Protein AF-A0A8H4UWN6-F1 (afdb_monomer_lite)

Secondary structure (DSSP, 8-state):
-HHHHHHHHHHHHHHS--TTHHHHHHHHHHHHHHHHHHHHTTT-S-HHHHHHHHHHHHHHHHHHHHHHHHHHHHHHSS-TT-TT-TTSGGGS-HHHHHHHHHHHHHHHHHHHHHHHHHHHHT-TT-HHHHHHHHHHHHHHHHHHHHHHHS-GGGSPP--S--HHHHHTTT-GGG--TTTGGGGB-TTSSBPPPTTSTT--PPPHHHHHHHHHHHHHHHHHHHHH--

Sequence (226 aa):
MENEVLSQLAVDLKEKSLEGTLQKFVLINIAAEELAKARAAKNEPTHNAQLFFQRINVKTFFTLLQILLGELERFATEDNDSKESQHGSEKVTVVARRVLPALRNYSSWLTINCGSLTAQKQDKDTVLSVQVQELWKSYANTLTLLASTFDVPRLLEVEYLLEEDEETLGFSPLINEATKERYKTDKGTTKPRMLDPGIERNHPNIEMLFRIRQFVIEGLDLVVNN

Foldseek 3Di:
DLVVVLVVVLVCLVVHAPPCVLVVVLLVLLVQLVVLVVCVVVVHPSVVSNLVSLLSLLVNLLSLLVQLVVLLVVCVPPDPPPPPPVQLLVSCDSSNLRSLLSNLVSLLLCLVCVVVLVVLLVVPPDPSVVSSVSSVVSLVVSLVSLVVSDVLVPQDDDQAQDPSRVVCVVVVSNDDPLRCCSQADPVRHGHHHCPDPPHDDDDVSSVSSNSSSVSSVSVVSSVVVD

Structure (mmCIF, N/CA/C/O backbone):
data_AF-A0A8H4UWN6-F1
#
_entry.id   AF-A0A8H4UWN6-F1
#
loop_
_atom_site.group_PDB
_atom_site.id
_atom_site.type_symbol
_atom_site.label_atom_id
_atom_site.label_alt_id
_atom_site.label_comp_id
_atom_site.label_asym_id
_atom_site.label_entity_id
_atom_site.label_seq_id
_atom_site.pdbx_PDB_ins_code
_atom_site.Cartn_x
_atom_site.Cartn_y
_atom_site.Cartn_z
_atom_site.occupancy
_atom_site.B_iso_or_equiv
_atom_site.auth_seq_id
_atom_site.auth_comp_id
_atom_site.auth_asym_id
_atom_site.auth_atom_id
_atom_site.pdbx_PDB_model_num
ATOM 1 N N . MET A 1 1 ? -5.916 20.554 10.120 1.00 70.56 1 MET A N 1
ATOM 2 C CA . MET A 1 1 ? -4.890 19.595 10.574 1.00 70.56 1 MET A CA 1
ATOM 3 C C . MET A 1 1 ? -4.902 18.271 9.803 1.00 70.56 1 MET A C 1
ATOM 5 O O . MET A 1 1 ? -4.073 18.160 8.926 1.00 70.56 1 MET A O 1
ATOM 9 N N . GLU A 1 2 ? -5.800 17.293 10.010 1.00 79.25 2 GLU A N 1
ATOM 10 C CA . GLU A 1 2 ? -5.713 15.980 9.301 1.00 79.25 2 GLU A CA 1
ATOM 11 C C . GLU A 1 2 ? -5.703 16.108 7.761 1.00 79.25 2 GLU A C 1
ATOM 13 O O . GLU A 1 2 ? -4.765 15.671 7.102 1.00 79.25 2 GLU A O 1
ATOM 18 N N . ASN A 1 3 ? -6.708 16.779 7.187 1.00 82.75 3 ASN A N 1
ATOM 19 C CA . ASN A 1 3 ? -6.778 17.003 5.736 1.00 82.75 3 ASN A CA 1
ATOM 20 C C . ASN A 1 3 ? -5.628 17.883 5.218 1.00 82.75 3 ASN A C 1
ATOM 22 O O . ASN A 1 3 ? -5.217 17.749 4.079 1.00 82.75 3 ASN A O 1
ATOM 26 N N . GLU A 1 4 ? -5.111 18.782 6.050 1.00 84.81 4 GLU A N 1
ATOM 27 C CA . GLU A 1 4 ? -4.014 19.686 5.700 1.00 84.81 4 GLU A CA 1
ATOM 28 C C . GLU A 1 4 ? -2.680 18.938 5.629 1.00 84.81 4 GLU A C 1
ATOM 30 O O . GLU A 1 4 ? -1.942 19.108 4.666 1.00 84.81 4 GLU A O 1
ATOM 35 N N . VAL A 1 5 ? -2.422 18.035 6.584 1.00 86.19 5 VAL A N 1
ATOM 36 C CA . VAL A 1 5 ? -1.268 17.126 6.559 1.00 86.19 5 VAL A CA 1
ATOM 37 C C . VAL A 1 5 ? -1.312 16.251 5.309 1.00 86.19 5 VAL A C 1
ATOM 39 O O . VAL A 1 5 ? -0.301 16.126 4.627 1.00 86.19 5 VAL A O 1
ATOM 42 N N . LEU A 1 6 ? -2.475 15.684 4.969 1.00 85.94 6 LEU A N 1
ATOM 43 C CA . LEU A 1 6 ? -2.624 14.857 3.766 1.00 85.94 6 LEU A CA 1
ATOM 44 C C . LEU A 1 6 ? -2.469 15.662 2.471 1.00 85.94 6 LEU A C 1
ATOM 46 O O . LEU A 1 6 ? -1.806 15.196 1.547 1.00 85.94 6 LEU A O 1
ATOM 50 N N . SER A 1 7 ? -3.024 16.873 2.406 1.00 86.38 7 SER A N 1
ATOM 51 C CA . SER A 1 7 ? -2.838 17.766 1.259 1.00 86.38 7 SER A CA 1
ATOM 52 C C . SER A 1 7 ? -1.371 18.151 1.081 1.00 86.38 7 SER A C 1
ATOM 54 O O . SER A 1 7 ? -0.855 18.062 -0.031 1.00 86.38 7 SER A O 1
ATOM 56 N N . GLN A 1 8 ? -0.676 18.519 2.163 1.00 89.25 8 GLN A N 1
ATOM 57 C CA . GLN A 1 8 ? 0.747 18.849 2.097 1.00 89.25 8 GLN A CA 1
ATOM 58 C C . GLN A 1 8 ? 1.585 17.627 1.717 1.00 89.25 8 GLN A C 1
ATOM 60 O O . GLN A 1 8 ? 2.483 17.744 0.890 1.00 89.25 8 GLN A O 1
ATOM 65 N N . LEU A 1 9 ? 1.262 16.446 2.254 1.00 88.62 9 LEU A N 1
ATOM 66 C CA . LEU A 1 9 ? 1.912 15.194 1.875 1.00 88.62 9 LEU A CA 1
ATOM 67 C C . LEU A 1 9 ? 1.752 14.919 0.373 1.00 88.62 9 LEU A C 1
ATOM 69 O O . LEU A 1 9 ? 2.716 14.545 -0.288 1.00 88.62 9 LEU A O 1
ATOM 73 N N . ALA A 1 10 ? 0.557 15.134 -0.183 1.00 87.69 10 ALA A N 1
ATOM 74 C CA . ALA A 1 10 ? 0.297 14.935 -1.605 1.00 87.69 10 ALA A CA 1
ATOM 75 C C . ALA A 1 10 ? 1.070 15.918 -2.498 1.00 87.69 10 ALA A C 1
ATOM 77 O O . ALA A 1 10 ? 1.557 15.519 -3.556 1.00 87.69 10 ALA A O 1
ATOM 78 N N . VAL A 1 11 ? 1.200 17.180 -2.077 1.00 89.94 11 VAL A N 1
ATOM 79 C CA . VAL A 1 11 ? 2.038 18.184 -2.756 1.00 89.94 11 VAL A CA 1
ATOM 80 C C . VAL A 1 11 ? 3.506 17.765 -2.698 1.00 89.94 11 VAL A C 1
ATOM 82 O O . VAL A 1 11 ? 4.149 17.607 -3.736 1.00 89.94 11 VAL A O 1
ATOM 85 N N . ASP A 1 12 ? 4.008 17.477 -1.499 1.00 90.00 12 ASP A N 1
ATOM 86 C CA . ASP A 1 12 ? 5.401 17.110 -1.273 1.00 90.00 12 ASP A CA 1
ATOM 87 C C . ASP A 1 12 ? 5.805 15.865 -2.077 1.00 90.00 12 ASP A C 1
ATOM 89 O O . ASP A 1 12 ? 6.883 15.843 -2.662 1.00 90.00 12 ASP A O 1
ATOM 93 N N . LEU A 1 13 ? 4.941 14.847 -2.167 1.00 89.94 13 LEU A N 1
ATOM 94 C CA . LEU A 1 13 ? 5.219 13.625 -2.932 1.00 89.94 13 LEU A CA 1
ATOM 95 C C . LEU A 1 13 ? 5.328 13.862 -4.442 1.00 89.94 13 LEU A C 1
ATOM 97 O O . LEU A 1 13 ? 6.057 13.132 -5.124 1.00 89.94 13 LEU A O 1
ATOM 101 N N . LYS A 1 14 ? 4.641 14.879 -4.970 1.00 88.31 14 LYS A N 1
ATOM 102 C CA . LYS A 1 14 ? 4.755 15.285 -6.375 1.00 88.31 14 LYS A CA 1
ATOM 103 C C . LYS A 1 14 ? 6.038 16.079 -6.611 1.00 88.31 14 LYS A C 1
ATOM 105 O O . LYS A 1 14 ? 6.747 15.825 -7.583 1.00 88.31 14 LYS A O 1
ATOM 110 N N . GLU A 1 15 ? 6.394 16.966 -5.690 1.00 89.25 15 GLU A N 1
ATOM 111 C CA . GLU A 1 15 ? 7.508 17.902 -5.866 1.00 89.25 15 GLU A CA 1
ATOM 112 C C . GLU A 1 15 ? 8.879 17.308 -5.508 1.00 89.25 15 GLU A C 1
ATOM 114 O O . GLU A 1 15 ? 9.851 17.515 -6.235 1.00 89.25 15 GLU A O 1
ATOM 119 N N . LYS A 1 16 ? 8.983 16.518 -4.434 1.00 85.88 16 LYS A N 1
ATOM 120 C CA . LYS A 1 16 ? 10.268 16.055 -3.881 1.00 85.88 16 LYS A CA 1
ATOM 121 C C . LYS A 1 16 ? 10.229 14.616 -3.358 1.00 85.88 16 LYS A C 1
ATOM 123 O O . LYS A 1 16 ? 9.178 14.012 -3.161 1.00 85.88 16 LYS A O 1
ATOM 128 N N . SER A 1 17 ? 11.415 14.042 -3.149 1.00 80.00 17 SER A N 1
ATOM 129 C CA . SER A 1 17 ? 11.548 12.804 -2.373 1.00 80.00 17 SER A CA 1
ATOM 130 C C . SER A 1 17 ? 11.389 13.115 -0.885 1.00 80.00 17 SER A C 1
ATOM 132 O O . SER A 1 17 ? 11.865 14.146 -0.417 1.00 80.00 17 SER A O 1
ATOM 134 N N . LEU A 1 18 ? 10.742 12.214 -0.148 1.00 84.38 18 LEU A N 1
ATOM 135 C CA . LEU A 1 18 ? 10.580 12.312 1.305 1.00 84.38 18 LEU A CA 1
ATOM 136 C C . LEU A 1 18 ? 11.544 11.403 2.089 1.00 84.38 18 LEU A C 1
ATOM 138 O O . LEU A 1 18 ? 11.349 11.224 3.287 1.00 84.38 18 LEU A O 1
ATOM 142 N N . GLU A 1 19 ? 12.554 10.813 1.435 1.00 79.38 19 GLU A N 1
ATOM 143 C CA . GLU A 1 19 ? 13.656 10.054 2.071 1.00 79.38 19 GLU A CA 1
ATOM 144 C C . GLU A 1 19 ? 13.194 9.050 3.155 1.00 79.38 19 GLU A C 1
ATOM 146 O O . GLU A 1 19 ? 13.648 9.066 4.297 1.00 79.38 19 GLU A O 1
ATOM 151 N N . GLY A 1 20 ? 12.210 8.203 2.836 1.00 83.19 20 GLY A N 1
ATOM 152 C CA . GLY A 1 20 ? 11.673 7.203 3.776 1.00 83.19 20 GLY A CA 1
ATOM 153 C C . GLY A 1 20 ? 10.724 7.756 4.852 1.00 83.19 20 GLY A C 1
ATOM 154 O O . GLY A 1 20 ? 10.088 6.985 5.570 1.00 83.19 20 GLY A O 1
ATOM 155 N N . THR A 1 21 ? 10.525 9.075 4.941 1.00 91.12 21 THR A N 1
ATOM 156 C CA . THR A 1 21 ? 9.543 9.690 5.857 1.00 91.12 21 THR A CA 1
ATOM 157 C C . THR A 1 21 ? 8.126 9.201 5.572 1.00 91.12 21 THR A C 1
ATOM 159 O O . THR A 1 21 ? 7.365 8.970 6.510 1.00 91.12 21 THR A O 1
ATOM 162 N N . LEU A 1 22 ? 7.781 8.973 4.296 1.00 94.31 22 LEU A N 1
ATOM 163 C CA . LEU A 1 22 ? 6.489 8.388 3.936 1.00 94.31 22 LEU A CA 1
ATOM 164 C C . LEU A 1 22 ? 6.315 6.993 4.559 1.00 94.31 22 LEU A C 1
ATOM 166 O O . LEU A 1 22 ? 5.266 6.740 5.144 1.00 94.31 22 LEU A O 1
ATOM 170 N N . GLN A 1 23 ? 7.330 6.121 4.496 1.00 95.00 23 GLN A N 1
ATOM 171 C CA . GLN A 1 23 ? 7.246 4.787 5.108 1.00 95.00 23 GLN A CA 1
ATOM 172 C C . GLN A 1 23 ? 7.012 4.887 6.608 1.00 95.00 23 GLN A C 1
ATOM 174 O O . GLN A 1 23 ? 6.060 4.313 7.128 1.00 95.00 23 GLN A O 1
ATOM 179 N N . LYS A 1 24 ? 7.811 5.708 7.298 1.00 95.44 24 LYS A N 1
ATOM 180 C CA . LYS A 1 24 ? 7.648 5.939 8.739 1.00 95.44 24 LYS A CA 1
ATOM 181 C C . LYS A 1 24 ? 6.247 6.444 9.074 1.00 95.44 24 LYS A C 1
ATOM 183 O O . LYS A 1 24 ? 5.640 5.941 10.010 1.00 95.44 24 LYS A O 1
ATOM 188 N N . PHE A 1 25 ? 5.719 7.396 8.306 1.00 95.12 25 PHE A N 1
ATOM 189 C CA . PHE A 1 25 ? 4.365 7.916 8.497 1.00 95.12 25 PHE A CA 1
ATOM 190 C C . PHE A 1 25 ? 3.305 6.813 8.369 1.00 95.12 25 PHE A C 1
ATOM 192 O O . PHE A 1 25 ? 2.457 6.673 9.249 1.00 95.12 25 PHE A O 1
ATOM 199 N N . VAL A 1 26 ? 3.388 5.988 7.319 1.00 97.38 26 VAL A N 1
ATOM 200 C CA . VAL A 1 26 ? 2.478 4.852 7.105 1.00 97.38 26 VAL A CA 1
ATOM 201 C C . VAL A 1 26 ? 2.556 3.845 8.251 1.00 97.38 26 VAL A C 1
ATOM 203 O O . VAL A 1 26 ? 1.527 3.493 8.828 1.00 97.38 26 VAL A O 1
ATOM 206 N N . LEU A 1 27 ? 3.762 3.424 8.637 1.00 97.69 27 LEU A N 1
ATOM 207 C CA . LEU A 1 27 ? 3.957 2.447 9.708 1.00 97.69 27 LEU A CA 1
ATOM 208 C C . LEU A 1 27 ? 3.506 2.986 11.071 1.00 97.69 27 LEU A C 1
ATOM 210 O O . LEU A 1 27 ? 2.897 2.249 11.843 1.00 97.69 27 LEU A O 1
ATOM 214 N N . ILE A 1 28 ? 3.725 4.274 11.358 1.00 97.56 28 ILE A N 1
ATOM 215 C CA . ILE A 1 28 ? 3.220 4.924 12.577 1.00 97.56 28 ILE A CA 1
ATOM 216 C C . ILE A 1 28 ? 1.691 4.906 12.602 1.00 97.56 28 ILE A C 1
ATOM 218 O O . ILE A 1 28 ? 1.114 4.554 13.630 1.00 97.56 28 ILE A O 1
ATOM 222 N N . ASN A 1 29 ? 1.025 5.242 11.494 1.00 97.19 29 ASN A N 1
ATOM 223 C CA . ASN A 1 29 ? -0.437 5.242 11.444 1.00 97.19 29 ASN A CA 1
ATOM 224 C C . ASN A 1 29 ? -1.014 3.829 11.636 1.00 97.19 29 ASN A C 1
ATOM 226 O O . ASN A 1 29 ? -1.982 3.649 12.379 1.00 97.19 29 ASN A O 1
ATOM 230 N N . ILE A 1 30 ? -0.400 2.816 11.015 1.00 98.19 30 ILE A N 1
ATOM 231 C CA . ILE A 1 30 ? -0.788 1.408 11.180 1.00 98.19 30 ILE A CA 1
ATOM 232 C C . ILE A 1 30 ? -0.566 0.953 12.632 1.00 98.19 30 ILE A C 1
ATOM 234 O O . ILE A 1 30 ? -1.467 0.381 13.245 1.00 98.19 30 ILE A O 1
ATOM 238 N N . ALA A 1 31 ? 0.596 1.256 13.219 1.00 98.00 31 ALA A N 1
ATOM 239 C CA . ALA A 1 31 ? 0.903 0.913 14.608 1.00 98.00 31 ALA A CA 1
ATOM 240 C C . ALA A 1 31 ? -0.039 1.601 15.605 1.00 98.00 31 ALA A C 1
ATOM 242 O O . ALA A 1 31 ? -0.438 0.995 16.597 1.00 98.00 31 ALA A O 1
ATOM 243 N N . ALA A 1 32 ? -0.398 2.862 15.355 1.00 97.19 32 ALA A N 1
ATOM 244 C CA . ALA A 1 32 ? -1.295 3.622 16.215 1.00 97.19 32 ALA A CA 1
ATOM 245 C C . ALA A 1 32 ? -2.714 3.034 16.220 1.00 97.19 32 ALA A C 1
ATOM 247 O O . ALA A 1 32 ? -3.330 2.932 17.284 1.00 97.19 32 ALA A O 1
ATOM 248 N N . GLU A 1 33 ? -3.210 2.593 15.060 1.00 96.56 33 GLU A N 1
ATOM 249 C CA . GLU A 1 33 ? -4.478 1.867 14.975 1.00 96.56 33 GLU A CA 1
ATOM 250 C C . GLU A 1 33 ? -4.417 0.546 15.749 1.00 96.56 33 GLU A C 1
ATOM 252 O O . GLU A 1 33 ? -5.307 0.275 16.556 1.00 96.56 33 GLU A O 1
ATOM 257 N N . GLU A 1 34 ? -3.362 -0.250 15.555 1.00 96.06 34 GLU A N 1
ATOM 258 C CA . GLU A 1 34 ? -3.211 -1.542 16.232 1.00 96.06 34 GLU A CA 1
ATOM 259 C C . GLU A 1 34 ? -3.107 -1.383 17.754 1.00 96.06 34 GLU A C 1
ATOM 261 O O . GLU A 1 34 ? -3.767 -2.090 18.516 1.00 96.06 34 GLU A O 1
ATOM 266 N N . LEU A 1 35 ? -2.356 -0.384 18.223 1.00 96.12 35 LEU A N 1
ATOM 267 C CA . LEU A 1 35 ? -2.265 -0.067 19.645 1.00 96.12 35 LEU A CA 1
ATOM 268 C C . LEU A 1 35 ? -3.629 0.334 20.225 1.00 96.12 35 LEU A C 1
ATOM 270 O O . LEU A 1 35 ? -3.977 -0.092 21.329 1.00 96.12 35 LEU A O 1
ATOM 274 N N . ALA A 1 36 ? -4.402 1.147 19.500 1.00 94.81 36 ALA A N 1
ATOM 275 C CA . ALA A 1 36 ? -5.736 1.547 19.929 1.00 94.81 36 ALA A CA 1
ATOM 276 C C . ALA A 1 36 ? -6.697 0.346 19.985 1.00 94.81 36 ALA A C 1
ATOM 278 O O . ALA A 1 36 ? -7.425 0.204 20.967 1.00 94.81 36 ALA A O 1
ATOM 279 N N . LYS A 1 37 ? -6.642 -0.565 19.003 1.00 92.62 37 LYS A N 1
ATOM 280 C CA . LYS A 1 37 ? -7.395 -1.833 19.020 1.00 92.62 37 LYS A CA 1
ATOM 281 C C . LYS A 1 37 ? -7.025 -2.701 20.218 1.00 92.62 37 LYS A C 1
ATOM 283 O O . LYS A 1 37 ? -7.907 -3.157 20.942 1.00 92.62 37 LYS A O 1
ATOM 288 N N . ALA A 1 38 ? -5.729 -2.892 20.465 1.00 93.44 38 ALA A N 1
ATOM 289 C CA . ALA A 1 38 ? -5.238 -3.719 21.563 1.00 93.44 38 ALA A CA 1
ATOM 290 C C . ALA A 1 38 ? -5.659 -3.180 22.942 1.00 93.44 38 ALA A C 1
ATOM 292 O O . ALA A 1 38 ? -5.923 -3.959 23.857 1.00 93.44 38 ALA A O 1
ATOM 293 N N . ARG A 1 39 ? -5.742 -1.853 23.104 1.00 93.19 39 ARG A N 1
ATOM 294 C CA . ARG A 1 39 ? -6.256 -1.213 24.326 1.00 93.19 39 ARG A CA 1
ATOM 295 C C . ARG A 1 39 ? -7.771 -1.337 24.452 1.00 93.19 39 ARG A C 1
A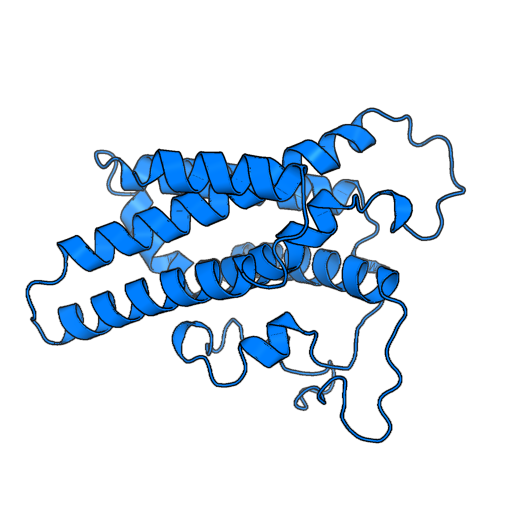TOM 297 O O . ARG A 1 39 ? -8.260 -1.668 25.530 1.00 93.19 39 ARG A O 1
ATOM 304 N N . ALA A 1 40 ? -8.513 -1.151 23.362 1.00 89.44 40 ALA A N 1
ATOM 305 C CA . ALA A 1 40 ? -9.963 -1.336 23.353 1.00 89.44 40 ALA A CA 1
ATOM 306 C C . ALA A 1 40 ? -10.349 -2.777 23.733 1.00 89.44 40 ALA A C 1
ATOM 308 O O . ALA A 1 40 ? -11.250 -2.978 24.544 1.00 89.44 40 ALA A O 1
ATOM 309 N N . ALA A 1 41 ? -9.601 -3.776 23.248 1.00 88.81 41 ALA A N 1
ATOM 310 C CA . ALA A 1 41 ? -9.774 -5.184 23.621 1.00 88.81 41 ALA A CA 1
ATOM 311 C C . ALA A 1 41 ? -9.519 -5.464 25.118 1.00 88.81 41 ALA A C 1
ATOM 313 O O . ALA A 1 41 ? -10.019 -6.446 25.660 1.00 88.81 41 ALA A O 1
ATOM 314 N N . LYS A 1 42 ? -8.774 -4.589 25.807 1.00 90.94 42 LYS A N 1
ATOM 315 C CA . LYS A 1 42 ? -8.554 -4.623 27.265 1.00 90.94 42 LYS A CA 1
ATOM 316 C C . LYS A 1 42 ? -9.602 -3.822 28.048 1.00 90.94 42 LYS A C 1
ATOM 318 O O . LYS A 1 42 ? -9.403 -3.557 29.230 1.00 90.94 42 LYS A O 1
ATOM 323 N N . ASN A 1 43 ? -10.714 -3.452 27.409 1.00 85.81 43 ASN A N 1
ATOM 324 C CA . ASN A 1 43 ? -11.788 -2.621 27.961 1.00 85.81 43 ASN A CA 1
ATOM 325 C C . ASN A 1 43 ? -11.350 -1.197 28.354 1.00 85.81 43 ASN A C 1
ATOM 327 O O . ASN A 1 43 ? -12.024 -0.536 29.145 1.00 85.81 43 ASN A O 1
ATOM 331 N N . GLU A 1 44 ? -10.244 -0.690 27.799 1.00 87.75 44 GLU A N 1
ATOM 332 C CA . GLU A 1 44 ? -9.901 0.727 27.932 1.00 87.75 44 GLU A CA 1
ATOM 333 C C . GLU A 1 44 ? -10.802 1.575 27.012 1.00 87.75 44 GLU A C 1
ATOM 335 O O . GLU A 1 44 ? -11.078 1.159 25.881 1.00 87.75 44 GLU A O 1
ATOM 340 N N . PRO A 1 45 ? -11.221 2.790 27.419 1.00 83.38 45 PRO A N 1
ATOM 341 C CA . PRO A 1 45 ? -12.136 3.646 26.655 1.00 83.38 45 PRO A CA 1
ATOM 342 C C . PRO A 1 45 ? -11.438 4.334 25.463 1.00 83.38 45 PRO A C 1
ATOM 344 O O . PRO A 1 45 ? -11.379 5.556 25.355 1.00 83.38 45 PRO A O 1
ATOM 347 N N . THR A 1 46 ? -10.885 3.536 24.550 1.00 84.75 46 THR A N 1
ATOM 348 C CA . THR A 1 46 ? -10.056 3.968 23.410 1.00 84.75 46 THR A CA 1
ATOM 349 C C . THR A 1 46 ? -10.747 3.786 22.057 1.00 84.75 46 THR A C 1
ATOM 351 O O . THR A 1 46 ? -10.141 4.042 21.020 1.00 84.75 46 THR A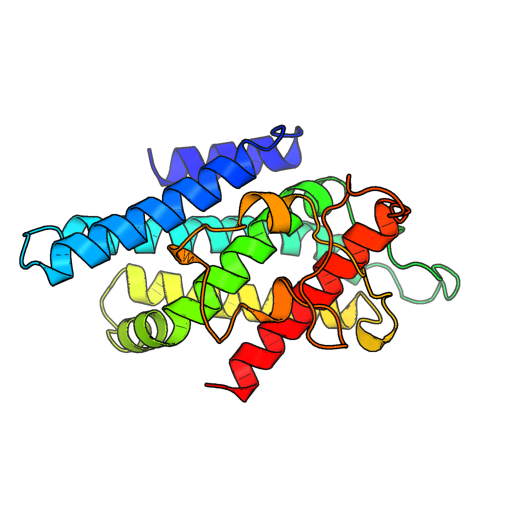 O 1
ATOM 354 N N . HIS A 1 47 ? -12.037 3.431 22.043 1.00 80.31 47 HIS A N 1
ATOM 355 C CA . HIS A 1 47 ? -12.818 3.226 20.817 1.00 80.31 47 HIS A CA 1
ATOM 356 C C . HIS A 1 47 ? -12.763 4.428 19.855 1.00 80.31 47 HIS A C 1
ATOM 358 O O . HIS A 1 47 ? -12.543 4.267 18.656 1.00 80.31 47 HIS A O 1
ATOM 364 N N . ASN A 1 48 ? -12.854 5.652 20.387 1.00 86.00 48 ASN A N 1
ATOM 365 C CA . ASN A 1 48 ? -12.732 6.871 19.580 1.00 86.00 48 ASN A CA 1
ATOM 366 C C . ASN A 1 48 ? -11.344 7.010 18.933 1.00 86.00 48 ASN A C 1
ATOM 368 O O . ASN A 1 48 ? -11.243 7.479 17.802 1.00 86.00 48 ASN A O 1
ATOM 372 N N . ALA A 1 49 ? -10.282 6.585 19.625 1.00 90.75 49 ALA A N 1
ATOM 373 C CA . ALA A 1 49 ? -8.925 6.594 19.084 1.00 90.75 49 ALA A CA 1
ATOM 374 C C . ALA A 1 49 ? -8.752 5.526 17.994 1.00 90.75 49 ALA A C 1
ATOM 376 O O . ALA A 1 49 ? -8.155 5.809 16.959 1.00 90.75 49 ALA A O 1
ATOM 377 N N . GLN A 1 50 ? -9.330 4.335 18.181 1.00 90.88 50 GLN A N 1
ATOM 378 C CA . GLN A 1 50 ? -9.337 3.283 17.163 1.00 90.88 50 GLN A CA 1
ATOM 379 C C . GLN A 1 50 ? -9.994 3.774 15.866 1.00 90.88 50 GLN A C 1
ATOM 381 O O . GLN A 1 50 ? -9.372 3.712 14.808 1.00 90.88 50 GLN A O 1
ATOM 386 N N . LEU A 1 51 ? -11.220 4.306 15.949 1.00 89.50 51 LEU A N 1
ATOM 387 C CA . LEU A 1 51 ? -11.933 4.833 14.779 1.00 89.50 51 LEU A CA 1
ATOM 388 C C . LEU A 1 51 ? -11.180 5.995 14.122 1.00 89.50 51 LEU A C 1
ATOM 390 O O . LEU A 1 51 ? -11.167 6.123 12.899 1.00 89.50 51 LEU A O 1
ATOM 394 N N . PHE A 1 52 ? -10.537 6.841 14.928 1.00 91.75 52 PHE A N 1
ATOM 395 C CA . PHE A 1 52 ? -9.722 7.943 14.434 1.00 91.75 52 PHE A CA 1
ATOM 396 C C . PHE A 1 52 ? -8.522 7.455 13.610 1.00 91.75 52 PHE A C 1
ATOM 398 O O . PHE A 1 52 ? -8.349 7.903 12.477 1.00 91.75 52 PHE A O 1
ATOM 405 N N . PHE A 1 53 ? -7.722 6.520 14.132 1.00 94.56 53 PHE A N 1
ATOM 406 C CA . PHE A 1 53 ? -6.548 6.015 13.414 1.00 94.56 53 PHE A CA 1
ATOM 407 C C . PHE A 1 53 ? -6.921 5.165 12.200 1.00 94.56 53 PHE A C 1
ATOM 409 O O . PHE A 1 53 ? -6.286 5.292 11.155 1.00 94.56 53 PHE A O 1
ATOM 416 N N . GLN A 1 54 ? -8.003 4.390 12.281 1.00 94.19 54 GLN A N 1
ATOM 417 C CA . GLN A 1 54 ? -8.533 3.678 11.121 1.00 94.19 54 GLN A CA 1
ATOM 418 C C . GLN A 1 54 ? -8.948 4.650 10.011 1.00 94.19 54 GLN A C 1
ATOM 420 O O . GLN A 1 54 ? -8.603 4.450 8.848 1.00 94.19 54 GLN A O 1
ATOM 425 N N . ARG A 1 55 ? -9.620 5.756 10.360 1.00 93.62 55 ARG A N 1
ATOM 426 C CA . ARG A 1 55 ? -9.961 6.813 9.400 1.00 93.62 55 ARG A CA 1
ATOM 427 C C . ARG A 1 55 ? -8.719 7.435 8.759 1.00 93.62 55 ARG A C 1
ATOM 429 O O . ARG A 1 55 ? -8.719 7.678 7.552 1.00 93.62 55 ARG A O 1
ATOM 436 N N . ILE A 1 56 ? -7.668 7.678 9.543 1.00 94.81 56 ILE A N 1
ATOM 437 C CA . ILE A 1 56 ? -6.388 8.183 9.028 1.00 94.81 56 ILE A CA 1
ATOM 438 C C . ILE A 1 56 ? -5.773 7.192 8.040 1.00 94.81 56 ILE A C 1
ATOM 440 O O . ILE A 1 56 ? -5.351 7.614 6.963 1.00 94.81 56 ILE A O 1
ATOM 444 N N . ASN A 1 57 ? -5.752 5.895 8.358 1.00 97.50 57 ASN A N 1
ATOM 445 C CA . ASN A 1 57 ? -5.236 4.867 7.453 1.00 97.50 57 ASN A CA 1
ATOM 446 C C . ASN A 1 57 ? -6.040 4.806 6.150 1.00 97.50 57 ASN A C 1
ATOM 448 O O . ASN A 1 57 ? -5.446 4.887 5.076 1.00 97.50 57 ASN A O 1
ATOM 452 N N . VAL A 1 58 ? -7.377 4.797 6.229 1.00 96.81 58 VAL A N 1
ATOM 453 C CA . VAL A 1 58 ? -8.265 4.825 5.052 1.00 96.81 58 VAL A CA 1
ATOM 454 C C . VAL A 1 58 ? -7.969 6.029 4.161 1.00 96.81 58 VAL A C 1
ATOM 456 O O . VAL A 1 58 ? -7.777 5.879 2.955 1.00 96.81 58 VAL A O 1
ATOM 459 N N . LYS A 1 59 ? -7.899 7.233 4.736 1.00 96.19 59 LYS A N 1
ATOM 460 C CA . LYS A 1 59 ? -7.664 8.454 3.959 1.00 96.19 59 LYS A CA 1
ATOM 461 C C . LYS A 1 59 ? -6.259 8.540 3.388 1.00 96.19 59 LYS A C 1
ATOM 463 O O . LYS A 1 59 ? -6.101 8.985 2.254 1.00 96.19 59 LYS A O 1
ATOM 468 N N . THR A 1 60 ? -5.246 8.145 4.155 1.00 97.19 60 THR A N 1
ATOM 469 C CA . THR A 1 60 ? -3.857 8.148 3.680 1.00 97.19 60 THR A CA 1
ATOM 470 C C . THR A 1 60 ? -3.718 7.183 2.513 1.00 97.19 60 THR A C 1
ATOM 472 O O . THR A 1 60 ? -3.217 7.573 1.461 1.00 97.19 60 THR A O 1
ATOM 475 N N . PHE A 1 61 ? -4.247 5.965 2.649 1.00 98.06 61 PHE A N 1
ATOM 476 C CA . PHE A 1 61 ? -4.223 4.985 1.574 1.00 98.06 61 PHE A CA 1
ATOM 477 C C . PHE A 1 61 ? -4.973 5.488 0.336 1.00 98.06 61 PHE A C 1
ATOM 479 O O . PHE A 1 61 ? -4.412 5.496 -0.758 1.00 98.06 61 PHE A O 1
ATOM 486 N N . PHE A 1 62 ? -6.191 6.009 0.511 1.00 97.50 62 PHE A N 1
ATOM 487 C CA . PHE A 1 62 ? -6.959 6.613 -0.579 1.00 97.50 62 PHE A CA 1
ATOM 488 C C . PHE A 1 62 ? -6.171 7.726 -1.285 1.00 97.50 62 PHE A C 1
ATOM 490 O O . PHE A 1 62 ? -6.102 7.753 -2.508 1.00 97.50 62 PHE A O 1
ATOM 497 N N . THR A 1 63 ? -5.509 8.604 -0.528 1.00 97.19 63 THR A N 1
ATOM 498 C CA . THR A 1 63 ? -4.720 9.718 -1.077 1.00 97.19 63 THR A CA 1
ATOM 499 C C . THR A 1 63 ? -3.548 9.211 -1.918 1.00 97.19 63 THR A C 1
ATOM 501 O O . THR A 1 63 ? -3.332 9.693 -3.027 1.00 97.19 63 THR A O 1
ATOM 504 N N . LEU A 1 64 ? -2.815 8.206 -1.432 1.00 98.00 64 LEU A N 1
ATOM 505 C CA . LEU A 1 64 ? -1.706 7.600 -2.173 1.00 98.00 64 LEU A CA 1
ATOM 506 C C . LEU A 1 64 ? -2.188 6.888 -3.447 1.00 98.00 64 LEU A C 1
ATOM 508 O O . LEU A 1 64 ? -1.515 6.970 -4.474 1.00 98.00 64 LEU A O 1
ATOM 512 N N . LEU A 1 65 ? -3.360 6.243 -3.409 1.00 98.19 65 LEU A N 1
ATOM 513 C CA . LEU A 1 65 ? -3.980 5.637 -4.593 1.00 98.19 65 LEU A CA 1
ATOM 514 C C . LEU A 1 65 ? -4.351 6.693 -5.633 1.00 98.19 65 LEU A C 1
ATOM 516 O O . LEU A 1 65 ? -4.059 6.508 -6.805 1.00 98.19 65 LEU A O 1
ATOM 520 N N . GLN A 1 66 ? -4.936 7.817 -5.213 1.00 96.94 66 GLN A N 1
ATOM 521 C CA . GLN A 1 66 ? -5.275 8.922 -6.117 1.00 96.94 66 GLN A CA 1
ATOM 522 C C . GLN A 1 66 ? -4.029 9.542 -6.764 1.00 96.94 66 GLN A C 1
ATOM 524 O O . GLN A 1 66 ? -4.056 9.901 -7.939 1.00 96.94 66 GLN A O 1
ATOM 529 N N . ILE A 1 67 ? -2.918 9.630 -6.025 1.00 95.88 67 ILE A N 1
ATOM 530 C CA . ILE A 1 67 ? -1.631 10.052 -6.590 1.00 95.88 67 ILE A CA 1
ATOM 531 C C . ILE A 1 67 ? -1.163 9.051 -7.650 1.00 95.88 67 ILE A C 1
ATOM 533 O O . ILE A 1 67 ? -0.805 9.469 -8.745 1.00 95.88 67 ILE A O 1
ATOM 537 N N . LEU A 1 68 ? -1.186 7.747 -7.352 1.00 96.81 68 LEU A N 1
ATOM 538 C CA . LEU A 1 68 ? -0.764 6.726 -8.312 1.00 96.81 68 LEU A CA 1
ATOM 539 C C . LEU A 1 68 ? -1.664 6.699 -9.558 1.00 96.81 68 LEU A C 1
ATOM 541 O O . LEU A 1 68 ? -1.145 6.656 -10.668 1.00 96.81 68 LEU A O 1
ATOM 545 N N . LEU A 1 69 ? -2.986 6.776 -9.390 1.00 95.25 69 LEU A N 1
ATOM 546 C CA . LEU A 1 69 ? -3.950 6.848 -10.493 1.00 95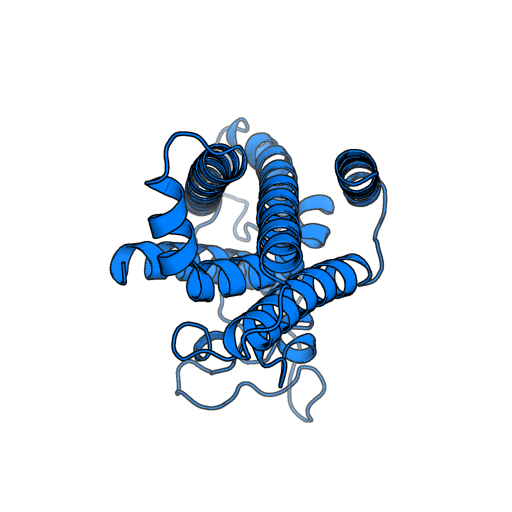.25 69 LEU A CA 1
ATOM 547 C C . LEU A 1 69 ? -3.646 8.013 -11.432 1.00 95.25 69 LEU A C 1
ATOM 549 O O . LEU A 1 69 ? -3.508 7.795 -12.631 1.00 95.25 69 LEU A O 1
ATOM 553 N N . GLY A 1 70 ? -3.451 9.217 -10.887 1.00 94.31 70 GLY A N 1
ATOM 554 C CA . GLY A 1 70 ? -3.132 10.392 -11.697 1.00 94.31 70 GLY A CA 1
ATOM 555 C C . GLY A 1 70 ? -1.821 10.263 -12.480 1.00 94.31 70 GLY A C 1
ATOM 556 O O . GLY A 1 70 ? -1.677 10.881 -13.530 1.00 94.31 70 GLY A O 1
ATOM 557 N N . GLU A 1 71 ? -0.868 9.452 -12.013 1.00 93.81 71 GLU A N 1
ATOM 558 C CA . GLU A 1 71 ? 0.355 9.151 -12.766 1.00 93.81 71 GLU A CA 1
ATOM 559 C C . GLU A 1 71 ? 0.131 8.095 -13.857 1.00 93.81 71 GLU A C 1
ATOM 561 O O . GLU A 1 71 ? 0.726 8.201 -14.927 1.00 93.81 71 GLU A O 1
ATOM 566 N N . LEU A 1 72 ? -0.729 7.102 -13.614 1.00 91.19 72 LEU A N 1
ATOM 567 C CA . LEU A 1 72 ? -1.041 6.033 -14.568 1.00 91.19 72 LEU A CA 1
ATOM 568 C C . LEU A 1 72 ? -1.932 6.510 -15.721 1.00 91.19 72 LEU A C 1
ATOM 570 O O . LEU A 1 72 ? -1.703 6.133 -16.869 1.00 91.19 72 LEU A O 1
ATOM 574 N N . GLU A 1 73 ? -2.919 7.362 -15.439 1.00 90.75 73 GLU A N 1
ATOM 575 C CA . GLU A 1 73 ? -3.859 7.888 -16.441 1.00 90.75 73 GLU A CA 1
ATOM 576 C C . GLU A 1 73 ? -3.151 8.646 -17.572 1.00 90.75 73 GLU A C 1
ATOM 578 O O . GLU A 1 73 ? -3.627 8.647 -18.705 1.00 90.75 73 GLU A O 1
ATOM 583 N N . ARG A 1 74 ? -1.969 9.212 -17.299 1.00 85.81 74 ARG A N 1
ATOM 584 C CA . ARG A 1 74 ? -1.130 9.902 -18.293 1.00 85.81 74 ARG A CA 1
ATOM 585 C C . ARG A 1 74 ? -0.706 8.992 -19.444 1.00 85.81 74 ARG A C 1
ATOM 587 O O . ARG A 1 74 ? -0.555 9.473 -20.558 1.00 85.81 74 ARG A O 1
ATOM 594 N N . PHE A 1 75 ? -0.537 7.698 -19.176 1.00 80.94 75 PHE A N 1
ATOM 595 C CA . PHE A 1 75 ? -0.125 6.703 -20.168 1.00 80.94 75 PHE A CA 1
ATOM 596 C C . PHE A 1 75 ? -1.301 5.932 -20.769 1.00 80.94 75 PHE A C 1
ATOM 598 O O . PHE A 1 75 ? -1.126 5.229 -21.757 1.00 80.94 75 PHE A O 1
ATOM 605 N N . ALA A 1 76 ? -2.500 6.049 -20.193 1.00 70.44 76 ALA A N 1
ATOM 606 C CA . ALA A 1 76 ? -3.696 5.387 -20.710 1.00 70.44 76 ALA A CA 1
ATOM 607 C C . ALA A 1 76 ? -4.223 6.049 -21.997 1.00 70.44 76 ALA A C 1
ATOM 609 O O . ALA A 1 76 ? -4.949 5.419 -22.762 1.00 70.44 76 ALA A O 1
ATOM 610 N N . THR A 1 77 ? -3.866 7.317 -22.226 1.00 64.56 77 THR A N 1
ATOM 611 C CA . THR A 1 77 ? -4.274 8.114 -23.394 1.00 64.56 77 THR A CA 1
ATOM 612 C C . THR A 1 77 ? -3.275 8.086 -24.549 1.00 64.56 77 THR A C 1
ATOM 614 O O . THR A 1 77 ? -3.577 8.611 -25.617 1.00 64.56 77 THR A O 1
ATOM 617 N N . GLU A 1 78 ? -2.079 7.535 -24.341 1.00 61.44 78 GLU A N 1
ATOM 618 C CA . GLU A 1 78 ? -1.047 7.424 -25.373 1.00 61.44 78 GLU A CA 1
ATOM 619 C C . GLU A 1 78 ? -1.288 6.131 -26.173 1.00 61.44 78 GLU A C 1
ATOM 621 O O . GLU A 1 78 ? -1.285 5.040 -25.602 1.00 61.44 78 GLU A O 1
ATOM 626 N N . ASP A 1 79 ? -1.559 6.247 -27.481 1.00 49.94 79 ASP A N 1
ATOM 627 C CA . ASP A 1 79 ? -1.874 5.109 -28.358 1.00 49.94 79 ASP A CA 1
ATOM 628 C C . ASP A 1 79 ? -0.828 3.985 -28.228 1.00 49.94 79 ASP A C 1
ATOM 630 O O . ASP A 1 79 ? 0.374 4.192 -28.412 1.00 49.94 79 ASP A O 1
ATOM 634 N N . ASN A 1 80 ? -1.307 2.764 -27.965 1.00 52.62 80 ASN A N 1
ATOM 635 C CA . ASN A 1 80 ? -0.535 1.519 -27.798 1.00 52.62 80 ASN A CA 1
ATOM 636 C C . ASN A 1 80 ? 0.220 1.050 -29.071 1.00 52.62 80 ASN A C 1
ATOM 638 O O . ASN A 1 80 ? 0.637 -0.107 -29.158 1.00 52.62 80 ASN A O 1
ATOM 642 N N . ASP A 1 81 ? 0.399 1.912 -30.073 1.00 46.47 81 ASP A N 1
ATOM 643 C CA . ASP A 1 81 ? 0.980 1.556 -31.372 1.00 46.47 81 ASP A CA 1
ATOM 644 C C . ASP A 1 81 ? 2.512 1.424 -31.355 1.00 46.47 81 ASP A C 1
ATOM 646 O O . ASP A 1 81 ? 3.100 0.861 -32.283 1.00 46.47 81 ASP A O 1
ATOM 650 N N . SER A 1 82 ? 3.187 1.838 -30.279 1.00 49.38 82 SER A N 1
ATOM 651 C CA . SER A 1 82 ? 4.618 1.576 -30.100 1.00 49.38 82 SER A CA 1
ATOM 652 C C . SER A 1 82 ? 4.849 0.230 -29.399 1.00 49.38 82 SER A C 1
ATOM 654 O O . SER A 1 82 ? 5.090 0.130 -28.199 1.00 49.38 82 SER A O 1
ATOM 656 N N . LYS A 1 83 ? 4.846 -0.851 -30.188 1.00 46.97 83 LYS A N 1
ATOM 657 C CA . LYS A 1 83 ? 5.201 -2.232 -29.781 1.00 46.97 83 LYS A CA 1
ATOM 658 C C . LYS A 1 83 ? 6.648 -2.415 -29.267 1.00 46.97 83 LYS A C 1
ATOM 660 O O . LYS A 1 83 ? 7.127 -3.544 -29.186 1.00 46.97 83 LYS A O 1
ATOM 665 N N . GLU A 1 84 ? 7.360 -1.339 -28.940 1.00 44.38 84 GLU A N 1
ATOM 666 C CA . GLU A 1 84 ? 8.799 -1.345 -28.647 1.00 44.38 84 GLU A CA 1
ATOM 667 C C . GLU A 1 84 ? 9.161 -1.085 -27.182 1.00 44.38 84 GLU A C 1
ATOM 669 O O . GLU A 1 84 ? 10.323 -1.260 -26.816 1.00 44.38 84 GLU A O 1
ATOM 674 N N . SER A 1 85 ? 8.214 -0.756 -26.298 1.00 49.81 85 SER A N 1
ATOM 675 C CA . SER A 1 85 ? 8.539 -0.555 -24.880 1.00 49.81 85 SER A CA 1
ATOM 676 C C . SER A 1 85 ? 8.571 -1.897 -24.121 1.00 49.81 85 SER A C 1
ATOM 678 O O . SER A 1 85 ? 7.774 -2.204 -23.240 1.00 49.81 85 SER A O 1
ATOM 680 N N . GLN A 1 86 ? 9.524 -2.756 -24.502 1.00 50.84 86 GLN A N 1
ATOM 681 C CA . GLN A 1 86 ? 9.685 -4.133 -24.009 1.00 50.84 86 GLN A CA 1
ATOM 682 C C . GLN A 1 86 ? 9.837 -4.260 -22.483 1.00 50.84 86 GLN A C 1
ATOM 684 O O . GLN A 1 86 ? 9.905 -5.385 -21.989 1.00 50.84 86 GLN A O 1
ATOM 689 N N . HIS A 1 87 ? 9.966 -3.169 -21.721 1.00 59.62 87 HIS A N 1
ATOM 690 C CA . HIS A 1 87 ? 10.313 -3.227 -20.301 1.00 59.62 87 HIS A CA 1
ATOM 691 C C . HIS A 1 87 ? 9.304 -2.562 -19.358 1.00 59.62 87 HIS A C 1
ATOM 693 O O . HIS A 1 87 ? 9.464 -2.747 -18.158 1.00 59.62 87 HIS A O 1
ATOM 699 N N . GLY A 1 88 ? 8.281 -1.828 -19.821 1.00 78.75 88 GLY A N 1
ATOM 700 C CA . GLY A 1 88 ? 7.224 -1.208 -18.992 1.00 78.75 88 GLY A CA 1
ATOM 701 C C . GLY A 1 88 ? 7.696 -0.170 -17.954 1.00 78.75 88 GLY A C 1
ATOM 702 O O . GLY A 1 88 ? 6.920 0.661 -17.493 1.00 78.75 88 GLY A O 1
ATOM 703 N N . SER A 1 89 ? 8.972 -0.187 -17.569 1.00 86.56 89 SER A N 1
ATOM 704 C CA . SER A 1 89 ? 9.572 0.612 -16.503 1.00 86.56 89 SER A CA 1
ATOM 705 C C . SER A 1 89 ? 9.589 2.111 -16.797 1.00 86.56 89 SER A C 1
ATOM 707 O O . SER A 1 89 ? 9.624 2.917 -15.866 1.00 86.56 89 SER A O 1
ATOM 709 N N . GLU A 1 90 ? 9.532 2.475 -18.076 1.00 87.06 90 GLU A N 1
ATOM 710 C CA . GLU A 1 90 ? 9.365 3.836 -18.580 1.00 87.06 90 GLU A CA 1
ATOM 711 C C . GLU A 1 90 ? 8.011 4.441 -18.189 1.00 87.06 90 GLU A C 1
ATOM 713 O O . GLU A 1 90 ? 7.929 5.643 -17.950 1.00 87.06 90 GLU A O 1
ATOM 718 N N . LYS A 1 91 ? 6.979 3.602 -18.018 1.00 89.75 91 LYS A N 1
ATOM 719 C CA . LYS A 1 91 ? 5.643 4.009 -17.555 1.00 89.75 91 LYS A CA 1
ATOM 720 C C . LYS A 1 91 ? 5.576 4.190 -16.034 1.00 89.75 91 LYS A C 1
ATOM 722 O O . LYS A 1 91 ? 4.555 4.607 -15.494 1.00 89.75 91 LYS A O 1
ATOM 727 N N . VAL A 1 92 ? 6.658 3.886 -15.308 1.00 94.06 92 VAL A N 1
ATOM 728 C CA . VAL A 1 92 ? 6.739 4.080 -13.853 1.00 94.06 92 VAL A CA 1
ATOM 729 C C . VAL A 1 92 ? 7.391 5.429 -13.555 1.00 94.06 92 VAL A C 1
ATOM 731 O O . VAL A 1 92 ? 8.620 5.544 -13.463 1.00 94.06 92 VAL A O 1
ATOM 734 N N . THR A 1 93 ? 6.554 6.453 -13.375 1.00 94.31 93 THR A N 1
ATOM 735 C CA . THR A 1 93 ? 7.004 7.827 -13.110 1.00 94.31 93 THR A CA 1
ATOM 736 C C . THR A 1 93 ? 7.770 7.951 -11.796 1.00 94.31 93 THR A C 1
ATOM 738 O O . THR A 1 93 ? 7.680 7.111 -10.899 1.00 94.31 93 THR A O 1
ATOM 741 N N . VAL A 1 94 ? 8.507 9.051 -11.640 1.00 94.50 94 VAL A N 1
ATOM 742 C CA . VAL A 1 94 ? 9.208 9.366 -10.387 1.00 94.50 94 VAL A CA 1
ATOM 743 C C . VAL A 1 94 ? 8.236 9.446 -9.205 1.00 94.50 94 VAL A C 1
ATOM 745 O O . VAL A 1 94 ? 8.564 8.986 -8.115 1.00 94.50 94 VAL A O 1
ATOM 748 N N . VAL A 1 95 ? 7.031 9.982 -9.412 1.00 95.69 95 VAL A N 1
ATOM 749 C CA . VAL A 1 95 ? 6.007 10.079 -8.363 1.00 95.69 95 VAL A CA 1
ATOM 750 C C . VAL A 1 95 ? 5.457 8.694 -8.017 1.00 95.69 95 VAL A C 1
ATOM 752 O O . VAL A 1 95 ? 5.397 8.351 -6.836 1.00 95.69 95 VAL A O 1
ATOM 755 N N . ALA A 1 96 ? 5.167 7.852 -9.016 1.00 96.06 96 ALA A N 1
ATOM 756 C CA . ALA A 1 96 ? 4.752 6.465 -8.794 1.00 96.06 96 ALA A CA 1
ATOM 757 C C . ALA A 1 96 ? 5.795 5.683 -7.971 1.00 96.06 96 ALA A C 1
ATOM 759 O O . ALA A 1 96 ? 5.446 4.992 -7.011 1.00 96.06 96 ALA A O 1
ATOM 760 N N . ARG A 1 97 ? 7.090 5.865 -8.275 1.00 95.56 97 ARG A N 1
ATOM 761 C CA . ARG A 1 97 ? 8.203 5.254 -7.523 1.00 95.56 97 ARG A CA 1
ATOM 762 C C . ARG A 1 97 ? 8.224 5.651 -6.050 1.00 95.56 97 ARG A C 1
ATOM 764 O O . ARG A 1 97 ? 8.567 4.824 -5.213 1.00 95.56 97 ARG A O 1
ATOM 771 N N . ARG A 1 98 ? 7.835 6.887 -5.723 1.00 95.69 98 ARG A N 1
ATOM 772 C CA . ARG A 1 98 ? 7.797 7.387 -4.337 1.00 95.69 98 ARG A CA 1
ATOM 773 C C . ARG A 1 98 ? 6.657 6.778 -3.520 1.00 95.69 98 ARG A C 1
ATOM 775 O O . ARG A 1 98 ? 6.828 6.578 -2.322 1.00 95.69 98 ARG A O 1
ATOM 782 N N . VAL A 1 99 ? 5.505 6.502 -4.138 1.00 97.19 99 VAL A N 1
ATOM 783 C CA . VAL A 1 99 ? 4.297 6.059 -3.412 1.00 97.19 99 VAL A CA 1
ATOM 784 C C . VAL A 1 99 ? 4.119 4.544 -3.368 1.00 97.19 99 VAL A C 1
ATOM 786 O O . VAL A 1 99 ? 3.573 4.033 -2.392 1.00 97.19 99 VAL A O 1
ATOM 789 N N . LEU A 1 100 ? 4.600 3.810 -4.376 1.00 97.44 100 LEU A N 1
ATOM 790 C CA . LEU A 1 100 ? 4.402 2.358 -4.497 1.00 97.44 100 LEU A CA 1
ATOM 791 C C . LEU A 1 100 ? 4.862 1.544 -3.272 1.00 97.44 100 LEU A C 1
ATOM 793 O O . LEU A 1 100 ? 4.085 0.700 -2.825 1.00 97.44 100 LEU A O 1
ATOM 797 N N . PRO A 1 101 ? 6.039 1.794 -2.664 1.00 97.50 101 PRO A N 1
ATOM 798 C CA . PRO A 1 101 ? 6.446 1.045 -1.473 1.00 97.50 101 PRO A CA 1
ATOM 799 C C . PRO A 1 101 ? 5.466 1.231 -0.297 1.00 97.50 101 PRO A C 1
ATOM 801 O O . PRO A 1 101 ? 5.119 0.287 0.406 1.00 97.50 101 PRO A O 1
ATOM 804 N N . ALA A 1 102 ? 4.929 2.445 -0.118 1.00 97.81 102 ALA A N 1
ATOM 805 C CA . ALA A 1 102 ? 3.958 2.742 0.940 1.00 97.81 102 ALA A CA 1
ATOM 806 C C . ALA A 1 102 ? 2.588 2.119 0.647 1.00 97.81 102 ALA A C 1
ATOM 808 O O . ALA A 1 102 ? 1.916 1.618 1.549 1.00 97.81 102 ALA A O 1
ATOM 809 N N . LEU A 1 103 ? 2.189 2.122 -0.628 1.00 98.00 103 LEU A N 1
ATOM 810 C CA . LEU A 1 103 ? 0.979 1.457 -1.096 1.00 98.00 103 LEU A CA 1
ATOM 811 C C . LEU A 1 103 ? 1.036 -0.049 -0.838 1.00 98.00 103 LEU A C 1
ATOM 813 O O . LEU A 1 103 ? 0.041 -0.600 -0.379 1.00 98.00 103 LEU A O 1
ATOM 817 N N . ARG A 1 104 ? 2.188 -0.707 -1.028 1.00 97.25 104 ARG A N 1
ATOM 818 C CA . ARG A 1 104 ? 2.357 -2.121 -0.651 1.00 97.25 104 ARG A CA 1
ATOM 819 C C . ARG A 1 104 ? 2.092 -2.336 0.838 1.00 97.25 104 ARG A C 1
ATOM 821 O O . ARG A 1 104 ? 1.331 -3.233 1.194 1.00 97.25 104 ARG A O 1
ATOM 828 N N . ASN A 1 105 ? 2.638 -1.512 1.728 1.00 97.69 105 ASN A N 1
ATOM 829 C CA . ASN A 1 105 ? 2.348 -1.622 3.165 1.00 97.69 105 ASN A CA 1
ATOM 830 C C . ASN A 1 105 ? 0.858 -1.426 3.485 1.00 97.69 105 ASN A C 1
ATOM 832 O O . ASN A 1 105 ? 0.285 -2.200 4.256 1.00 97.69 105 ASN A O 1
ATOM 836 N N . TYR A 1 106 ? 0.196 -0.473 2.827 1.00 97.94 106 TYR A N 1
ATOM 837 C CA . TYR A 1 106 ? -1.246 -0.293 2.980 1.00 97.94 106 TYR A CA 1
ATOM 838 C C . TYR A 1 106 ? -2.096 -1.413 2.368 1.00 97.94 106 TYR A C 1
ATOM 840 O O . TYR A 1 106 ? -3.146 -1.721 2.925 1.00 97.94 106 TYR A O 1
ATOM 848 N N . SER A 1 107 ? -1.649 -2.060 1.290 1.00 96.25 107 SER A N 1
ATOM 849 C CA . SER A 1 107 ? -2.292 -3.259 0.735 1.00 96.25 107 SER A CA 1
ATOM 850 C C . SER A 1 107 ? -2.297 -4.398 1.758 1.00 96.25 107 SER A C 1
ATOM 852 O O . SER A 1 107 ? -3.353 -4.942 2.070 1.00 96.25 107 SER A O 1
ATOM 854 N N . SER A 1 108 ? -1.158 -4.667 2.408 1.00 95.94 108 SER A N 1
ATOM 855 C CA . SER A 1 108 ? -1.097 -5.640 3.511 1.00 95.94 108 SER A CA 1
ATOM 856 C C . SER A 1 108 ? -2.009 -5.265 4.681 1.00 95.94 108 SER A C 1
ATOM 858 O O . SER A 1 108 ? -2.737 -6.115 5.193 1.00 95.94 108 SER A O 1
ATOM 860 N N . TRP A 1 109 ? -2.018 -3.991 5.089 1.00 97.25 109 TRP A N 1
ATOM 861 C CA . TRP A 1 109 ? -2.947 -3.513 6.117 1.00 97.25 109 TRP A CA 1
ATOM 862 C C . TRP A 1 109 ? -4.410 -3.727 5.708 1.00 97.25 109 TRP A C 1
ATOM 864 O O . TRP A 1 109 ? -5.208 -4.175 6.533 1.00 97.25 109 TRP A O 1
ATOM 874 N N . LEU A 1 110 ? -4.766 -3.452 4.450 1.00 95.81 110 LEU A N 1
ATOM 875 C CA . LEU A 1 110 ? -6.116 -3.648 3.931 1.00 95.81 110 LEU A CA 1
ATOM 876 C C . LEU A 1 110 ? -6.507 -5.125 3.976 1.00 95.81 110 LEU A C 1
ATOM 878 O O . LEU A 1 110 ? -7.592 -5.429 4.461 1.00 95.81 110 LEU A O 1
ATOM 882 N N . THR A 1 111 ? -5.626 -6.033 3.552 1.00 94.25 111 THR A N 1
ATOM 883 C CA . THR A 1 111 ? -5.852 -7.484 3.620 1.00 94.25 111 THR A CA 1
ATOM 884 C C . THR A 1 111 ? -6.116 -7.947 5.049 1.00 94.25 111 THR A C 1
ATOM 886 O O . THR A 1 111 ? -7.072 -8.676 5.294 1.00 94.25 111 THR A O 1
ATOM 889 N N . ILE A 1 112 ? -5.340 -7.468 6.021 1.00 94.06 112 ILE A N 1
ATOM 890 C CA . ILE A 1 112 ? -5.521 -7.827 7.437 1.00 94.06 112 ILE A CA 1
ATOM 891 C C . ILE A 1 112 ? -6.839 -7.273 8.000 1.00 94.06 112 ILE A C 1
ATOM 893 O O . ILE A 1 112 ? -7.491 -7.913 8.824 1.00 94.06 112 ILE A O 1
ATOM 897 N N . ASN A 1 113 ? -7.250 -6.083 7.558 1.00 93.38 113 ASN A N 1
ATOM 898 C CA . ASN A 1 113 ? -8.392 -5.359 8.121 1.00 93.38 113 ASN A CA 1
ATOM 899 C C . ASN A 1 113 ? -9.673 -5.454 7.281 1.00 93.38 113 ASN A C 1
ATOM 901 O O . ASN A 1 113 ? -10.690 -4.862 7.655 1.00 93.38 113 ASN A O 1
ATOM 905 N N . CYS A 1 114 ? -9.654 -6.207 6.179 1.00 91.69 114 CYS A N 1
ATOM 906 C CA . CYS A 1 114 ? -10.731 -6.253 5.191 1.00 91.69 114 CYS A CA 1
ATOM 907 C C . CYS A 1 114 ? -12.080 -6.647 5.808 1.00 91.69 114 CYS A C 1
ATOM 909 O O . CYS A 1 114 ? -13.085 -5.986 5.540 1.00 91.69 114 CYS A O 1
ATOM 911 N N . GLY A 1 115 ? -12.105 -7.642 6.700 1.00 89.50 115 GLY A N 1
ATOM 912 C CA . GLY A 1 115 ? -13.324 -8.081 7.382 1.00 89.50 115 GLY A CA 1
ATOM 913 C C . GLY A 1 115 ? -13.935 -6.985 8.260 1.00 89.50 115 GLY A C 1
ATOM 914 O O . GLY A 1 115 ? -15.134 -6.716 8.183 1.00 89.50 115 GLY A O 1
ATOM 915 N N . SER A 1 116 ? -13.105 -6.277 9.037 1.00 88.19 116 SER A N 1
ATOM 916 C CA . SER A 1 116 ? -13.560 -5.166 9.885 1.00 88.19 116 SER A CA 1
ATOM 917 C C . SER A 1 116 ? -14.073 -3.987 9.053 1.00 88.19 116 SER A C 1
ATOM 919 O O . SER A 1 116 ? -15.144 -3.451 9.336 1.00 88.19 116 SER A O 1
ATOM 921 N N . LEU A 1 117 ? -13.353 -3.617 7.991 1.00 90.69 117 LEU A N 1
ATOM 922 C CA . LEU A 1 117 ? -13.750 -2.534 7.088 1.00 90.69 117 LEU A CA 1
ATOM 923 C C . LEU A 1 117 ? -15.031 -2.880 6.312 1.00 90.69 117 LEU A C 1
ATOM 925 O O . LEU A 1 117 ? -15.877 -2.015 6.082 1.00 90.69 117 LEU A O 1
ATOM 929 N N . THR A 1 118 ? -15.218 -4.149 5.947 1.00 87.12 118 THR A N 1
ATOM 930 C CA . THR A 1 118 ? -16.436 -4.630 5.278 1.00 87.12 118 THR A CA 1
ATOM 931 C C . THR A 1 118 ? -17.646 -4.573 6.203 1.00 87.12 118 THR A C 1
ATOM 933 O O . THR A 1 118 ? -18.710 -4.129 5.773 1.00 87.12 118 THR A O 1
ATOM 936 N N . ALA A 1 119 ? -17.493 -4.936 7.479 1.00 84.31 119 ALA A N 1
ATOM 937 C CA . ALA A 1 119 ? -18.558 -4.775 8.467 1.00 84.31 119 ALA A CA 1
ATOM 938 C C . ALA A 1 119 ? -18.943 -3.293 8.644 1.00 84.31 119 ALA A C 1
ATOM 940 O O . ALA A 1 119 ? -20.122 -2.953 8.650 1.00 84.31 119 ALA A O 1
ATOM 941 N N . GLN A 1 120 ? -17.960 -2.390 8.684 1.00 78.75 120 GLN A N 1
ATOM 942 C CA . GLN A 1 120 ? -18.196 -0.943 8.792 1.00 78.75 120 GLN A CA 1
ATOM 943 C C . GLN A 1 120 ? -18.857 -0.331 7.554 1.00 78.75 120 GLN A C 1
ATOM 945 O O . GLN A 1 120 ? -19.618 0.624 7.668 1.00 78.75 120 GLN A O 1
ATOM 950 N N . LYS A 1 121 ? -18.612 -0.886 6.362 1.00 71.06 121 LYS A N 1
ATOM 951 C CA . LYS A 1 121 ? -19.297 -0.475 5.127 1.00 71.06 121 LYS A CA 1
ATOM 952 C C . LYS A 1 121 ? -20.813 -0.710 5.189 1.00 71.06 121 LYS A C 1
ATOM 954 O O . LYS A 1 121 ? -21.551 -0.027 4.478 1.00 71.06 121 LYS A O 1
ATOM 959 N N . GLN A 1 122 ? -21.273 -1.675 5.987 1.00 70.81 122 GLN A N 1
ATOM 960 C CA . GLN A 1 122 ? -22.697 -1.996 6.132 1.00 70.81 122 GLN A CA 1
ATOM 961 C C . GLN A 1 122 ? -23.435 -1.012 7.054 1.00 70.81 122 GLN A C 1
ATOM 963 O O . GLN A 1 122 ? -24.659 -0.913 6.970 1.00 70.81 122 GLN A O 1
ATOM 968 N N . ASP A 1 123 ? -22.701 -0.247 7.865 1.00 73.75 123 ASP A N 1
ATOM 969 C CA . ASP A 1 123 ? -23.229 0.815 8.722 1.00 73.75 123 ASP A CA 1
ATOM 970 C C . ASP A 1 123 ? -23.357 2.124 7.921 1.00 73.75 123 ASP A C 1
ATOM 972 O O . ASP A 1 123 ? -22.444 2.953 7.870 1.00 73.75 123 ASP A O 1
ATOM 976 N N . LYS A 1 124 ? -24.476 2.250 7.193 1.00 62.72 124 LYS A N 1
ATOM 977 C CA . LYS A 1 124 ? -24.676 3.200 6.079 1.00 62.72 124 LYS A CA 1
ATOM 978 C C . LYS A 1 124 ? -24.649 4.691 6.451 1.00 62.72 124 LYS A C 1
ATOM 980 O O . LYS A 1 124 ? -24.646 5.513 5.538 1.00 62.72 124 LYS A O 1
ATOM 985 N N . ASP A 1 125 ? -24.565 5.041 7.733 1.00 70.06 125 ASP A N 1
ATOM 986 C CA . ASP A 1 125 ? -24.759 6.419 8.205 1.00 70.06 125 ASP A CA 1
ATOM 987 C C . ASP A 1 125 ? -23.499 7.067 8.810 1.00 70.06 125 ASP A C 1
ATOM 989 O O . ASP A 1 125 ? -23.557 8.167 9.365 1.00 70.06 125 ASP A O 1
ATOM 993 N N . THR A 1 126 ? -22.325 6.435 8.682 1.00 83.00 126 THR A N 1
ATOM 994 C CA . THR A 1 126 ? -21.067 7.003 9.203 1.00 83.00 126 THR A CA 1
ATOM 995 C C . THR A 1 126 ? -20.184 7.596 8.104 1.00 83.00 126 THR A C 1
ATOM 997 O O . THR A 1 126 ? -20.048 7.038 7.016 1.00 83.00 126 THR A O 1
ATOM 1000 N N . VAL A 1 127 ? -19.485 8.698 8.404 1.00 85.56 127 VAL A N 1
ATOM 1001 C CA . VAL A 1 127 ? -18.474 9.296 7.501 1.00 85.56 127 VAL A CA 1
ATOM 1002 C C . VAL A 1 127 ? -17.389 8.282 7.114 1.00 85.56 127 VAL A C 1
ATOM 1004 O O . VAL A 1 127 ? -16.896 8.297 5.986 1.00 85.56 127 VAL A O 1
ATOM 1007 N N . LEU A 1 128 ? -17.030 7.387 8.040 1.00 87.62 128 LEU A N 1
ATOM 1008 C CA . LEU A 1 128 ? -16.050 6.334 7.796 1.00 87.62 128 LEU A CA 1
ATOM 1009 C C . LEU A 1 128 ? -16.565 5.315 6.771 1.00 87.62 128 LEU A C 1
ATOM 1011 O O . LEU A 1 128 ? -15.804 4.942 5.885 1.00 87.62 128 LEU A O 1
ATOM 1015 N N . SER A 1 129 ? -17.844 4.924 6.823 1.00 89.44 129 SER A N 1
ATOM 1016 C CA . SER A 1 129 ? -18.426 3.986 5.849 1.00 89.44 129 SER A CA 1
ATOM 1017 C C . SER A 1 129 ? -18.302 4.500 4.409 1.00 89.44 129 SER A C 1
ATOM 1019 O O . SER A 1 129 ? -17.862 3.761 3.528 1.00 89.44 129 SER A O 1
ATOM 1021 N N . VAL A 1 130 ? -18.590 5.787 4.179 1.00 91.44 130 VAL A N 1
ATOM 1022 C CA . VAL A 1 130 ? -18.451 6.438 2.868 1.00 91.44 130 VAL A CA 1
ATOM 1023 C C . VAL A 1 130 ? -16.988 6.435 2.427 1.00 91.44 130 VAL A C 1
ATOM 1025 O O . VAL A 1 130 ? -16.680 6.057 1.301 1.00 91.44 130 VAL A O 1
ATOM 1028 N N . GLN A 1 131 ? -16.064 6.784 3.325 1.00 92.25 131 GLN A N 1
ATOM 1029 C CA . GLN A 1 131 ? -14.629 6.798 3.020 1.00 92.25 131 GLN A CA 1
ATOM 1030 C C . GLN A 1 131 ? -14.081 5.405 2.700 1.00 92.25 131 GLN A C 1
ATOM 1032 O O . GLN A 1 131 ? -13.269 5.266 1.791 1.00 92.25 131 GLN A O 1
ATOM 1037 N N . VAL A 1 132 ? -14.552 4.368 3.395 1.00 93.75 132 VAL A N 1
ATOM 1038 C CA . VAL A 1 132 ? -14.201 2.975 3.098 1.00 93.75 132 VAL A CA 1
ATOM 1039 C C . VAL A 1 132 ? -14.732 2.568 1.723 1.00 93.75 132 VAL A C 1
ATOM 1041 O O . VAL A 1 132 ? -14.013 1.933 0.958 1.00 93.75 132 VAL A O 1
ATOM 1044 N N . GLN A 1 133 ? -15.959 2.955 1.360 1.00 92.94 133 GLN A N 1
ATOM 1045 C CA . GLN A 1 133 ? -16.501 2.681 0.023 1.00 92.94 133 GLN A CA 1
ATOM 1046 C C . GLN A 1 133 ? -15.679 3.344 -1.087 1.00 92.94 133 GLN A C 1
ATOM 1048 O O . GLN A 1 133 ? -15.371 2.689 -2.083 1.00 92.94 133 GLN A O 1
ATOM 1053 N N . GLU A 1 134 ? -15.302 4.610 -0.914 1.00 94.62 134 GLU A N 1
ATOM 1054 C CA . GLU A 1 134 ? -14.457 5.322 -1.878 1.00 94.62 134 GLU A CA 1
ATOM 1055 C C . GLU A 1 134 ? -13.039 4.741 -1.943 1.00 94.62 134 GLU A C 1
ATOM 1057 O O . GLU A 1 134 ? -12.484 4.603 -3.034 1.00 94.62 134 GLU A O 1
ATOM 1062 N N . LEU A 1 135 ? -12.479 4.301 -0.809 1.00 96.12 135 LEU A N 1
ATOM 1063 C CA . LEU A 1 135 ? -11.214 3.568 -0.781 1.00 96.12 135 LEU A CA 1
ATOM 1064 C C . LEU A 1 135 ? -11.281 2.301 -1.637 1.00 96.12 135 LEU A C 1
ATOM 1066 O O . LEU A 1 135 ? -10.415 2.106 -2.485 1.00 96.12 135 LEU A O 1
ATOM 1070 N N . TRP A 1 136 ? -12.314 1.472 -1.460 1.00 94.75 136 TRP A N 1
ATOM 1071 C CA . TRP A 1 136 ? -12.485 0.242 -2.238 1.00 94.75 136 TRP A CA 1
ATOM 1072 C C . TRP A 1 136 ? -12.582 0.509 -3.740 1.00 94.75 136 TRP A C 1
ATOM 1074 O O . TRP A 1 136 ? -11.925 -0.174 -4.524 1.00 94.75 136 TRP A O 1
ATOM 1084 N N . LYS A 1 137 ? -13.366 1.517 -4.144 1.00 95.31 137 LYS A N 1
ATOM 1085 C CA . LYS A 1 137 ? -13.480 1.919 -5.554 1.00 95.31 137 LYS A CA 1
ATOM 1086 C C . LYS A 1 137 ? -12.131 2.370 -6.111 1.00 95.31 137 LYS A C 1
ATOM 1088 O O . LYS A 1 137 ? -11.713 1.898 -7.162 1.00 95.31 137 LYS A O 1
ATOM 1093 N N . SER A 1 138 ? -11.432 3.244 -5.386 1.00 96.94 138 SER A N 1
ATOM 1094 C CA . SER A 1 138 ? -10.110 3.748 -5.773 1.00 96.94 138 SER A CA 1
ATOM 1095 C C . SER A 1 138 ? -9.092 2.615 -5.899 1.00 96.94 138 SER A C 1
ATOM 1097 O O . SER A 1 138 ? -8.338 2.571 -6.868 1.00 96.94 138 SER A O 1
ATOM 1099 N N . TYR A 1 139 ? -9.098 1.666 -4.960 1.00 97.19 139 TYR A N 1
ATOM 1100 C CA . TYR A 1 139 ? -8.208 0.509 -4.979 1.00 97.19 139 TYR A CA 1
ATOM 1101 C C . TYR A 1 139 ? -8.469 -0.371 -6.206 1.00 97.19 139 TYR A C 1
ATOM 1103 O O . TYR A 1 139 ? -7.556 -0.592 -6.997 1.00 97.19 139 TYR A O 1
ATOM 1111 N N . ALA A 1 140 ? -9.723 -0.767 -6.443 1.00 95.94 140 ALA A N 1
ATOM 1112 C CA . ALA A 1 140 ? -10.102 -1.579 -7.600 1.00 95.94 140 ALA A CA 1
ATOM 1113 C C . ALA A 1 140 ? -9.767 -0.899 -8.941 1.00 95.94 140 ALA A C 1
ATOM 1115 O O . ALA A 1 140 ? -9.217 -1.540 -9.840 1.00 95.94 140 ALA A O 1
ATOM 1116 N N . ASN A 1 141 ? -10.035 0.404 -9.063 1.00 96.19 141 ASN A N 1
ATOM 1117 C CA . ASN A 1 141 ? -9.692 1.178 -10.257 1.00 96.19 141 ASN A CA 1
ATOM 1118 C C . ASN A 1 141 ? -8.175 1.213 -10.486 1.00 96.19 141 ASN A C 1
ATOM 1120 O O . ASN A 1 141 ? -7.718 1.015 -11.609 1.00 96.19 141 ASN A O 1
ATOM 1124 N N . THR A 1 142 ? -7.392 1.403 -9.419 1.00 97.06 142 THR A N 1
ATOM 1125 C CA . THR A 1 142 ? -5.922 1.415 -9.492 1.00 97.06 142 THR A CA 1
ATOM 1126 C C . THR A 1 142 ? -5.384 0.068 -9.960 1.00 97.06 142 THR A C 1
ATOM 1128 O O . THR A 1 142 ? -4.568 0.023 -10.877 1.00 97.06 142 THR A O 1
ATOM 1131 N N . LEU A 1 143 ? -5.859 -1.037 -9.377 1.00 97.00 143 LEU A N 1
ATOM 1132 C CA . LEU A 1 143 ? -5.445 -2.389 -9.765 1.00 97.00 143 LEU A CA 1
ATOM 1133 C C . LEU A 1 143 ? -5.807 -2.700 -11.220 1.00 97.00 143 LEU A C 1
ATOM 1135 O O . LEU A 1 143 ? -4.986 -3.246 -11.951 1.00 97.00 143 LEU A O 1
ATOM 1139 N N . THR A 1 144 ? -7.009 -2.306 -11.648 1.00 95.25 144 THR A N 1
ATOM 1140 C CA . THR A 1 144 ? -7.473 -2.480 -13.032 1.00 95.25 144 THR A CA 1
ATOM 1141 C C . THR A 1 144 ? -6.562 -1.742 -14.008 1.00 95.25 144 THR A C 1
ATOM 1143 O O . THR A 1 144 ? -6.114 -2.326 -14.992 1.00 95.25 144 THR A O 1
ATOM 1146 N N . LEU A 1 145 ? -6.237 -0.481 -13.710 1.00 94.88 145 LEU A N 1
ATOM 1147 C CA . LEU A 1 145 ? -5.387 0.334 -14.570 1.00 94.88 145 LEU A CA 1
ATOM 1148 C C . LEU A 1 145 ? -3.934 -0.165 -14.593 1.00 94.88 145 LEU A C 1
ATOM 1150 O O . LEU A 1 145 ? -3.293 -0.155 -15.641 1.00 94.88 145 LEU A O 1
ATOM 1154 N N . LEU A 1 146 ? -3.406 -0.657 -13.468 1.00 95.38 146 LEU A N 1
ATOM 1155 C CA . LEU A 1 146 ? -2.098 -1.319 -13.434 1.00 95.38 146 LEU A CA 1
ATOM 1156 C C . LEU A 1 146 ? -2.094 -2.584 -14.302 1.00 95.38 146 LEU A C 1
ATOM 1158 O O . LEU A 1 146 ? -1.203 -2.750 -15.132 1.00 95.38 146 LEU A O 1
ATOM 1162 N N . ALA A 1 147 ? -3.103 -3.443 -14.161 1.00 93.62 147 ALA A N 1
ATOM 1163 C CA . ALA A 1 147 ? -3.214 -4.675 -14.937 1.00 93.62 147 ALA A CA 1
ATOM 1164 C C . ALA A 1 147 ? -3.396 -4.425 -16.445 1.00 93.62 147 ALA A C 1
ATOM 1166 O O . ALA A 1 147 ? -2.964 -5.245 -17.249 1.00 93.62 147 ALA A O 1
ATOM 1167 N N . SER A 1 148 ? -4.001 -3.299 -16.846 1.00 91.69 148 SER A N 1
ATOM 1168 C CA . SER A 1 148 ? -4.098 -2.914 -18.261 1.00 91.69 148 SER A CA 1
ATOM 1169 C C . SER A 1 148 ? -2.834 -2.234 -18.797 1.00 91.69 148 SER A C 1
ATOM 1171 O O . SER A 1 148 ? -2.594 -2.261 -20.001 1.00 91.69 148 SER A O 1
ATOM 1173 N N . THR A 1 149 ? -2.042 -1.596 -17.930 1.00 91.38 149 THR A N 1
ATOM 1174 C CA . THR A 1 149 ? -0.838 -0.838 -18.321 1.00 91.38 149 THR A CA 1
ATOM 1175 C C . THR A 1 149 ? 0.406 -1.726 -18.411 1.00 91.38 149 THR A C 1
ATOM 1177 O O . THR A 1 149 ? 1.276 -1.484 -19.254 1.00 91.38 149 THR A O 1
ATOM 1180 N N . PHE A 1 150 ? 0.498 -2.747 -17.554 1.00 92.44 150 PHE A N 1
ATOM 1181 C CA . PHE A 1 150 ? 1.658 -3.626 -17.421 1.00 92.44 150 PHE A CA 1
ATOM 1182 C C . PHE A 1 1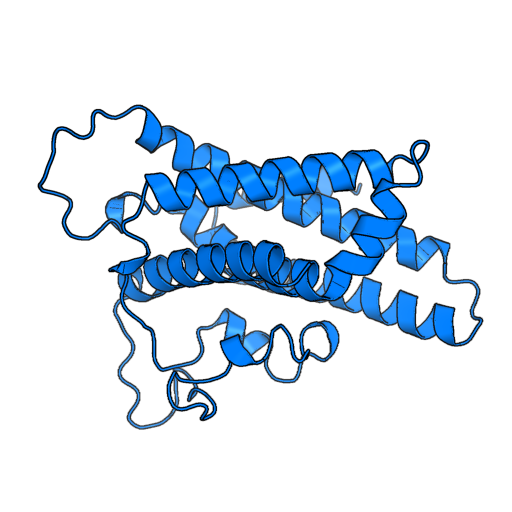50 ? 1.286 -5.084 -17.718 1.00 92.44 150 PHE A C 1
ATOM 1184 O O . PHE A 1 150 ? 0.252 -5.569 -17.270 1.00 92.44 150 PHE A O 1
ATOM 1191 N N . ASP A 1 151 ? 2.170 -5.820 -18.401 1.00 92.19 151 ASP A N 1
ATOM 1192 C CA . ASP A 1 151 ? 2.048 -7.276 -18.593 1.00 92.19 151 ASP A CA 1
ATOM 1193 C C . ASP A 1 151 ? 2.421 -8.013 -17.290 1.00 92.19 151 ASP A C 1
ATOM 1195 O O . ASP A 1 151 ? 3.483 -8.627 -17.174 1.00 92.19 151 ASP A O 1
ATOM 1199 N N . VAL A 1 152 ? 1.564 -7.875 -16.268 1.00 92.88 152 VAL A N 1
ATOM 1200 C CA . VAL A 1 152 ? 1.781 -8.356 -14.889 1.00 92.88 152 VAL A CA 1
ATOM 1201 C C . VAL A 1 152 ? 2.264 -9.814 -14.825 1.00 92.88 152 VAL A C 1
ATOM 1203 O O . VAL A 1 152 ? 3.244 -10.066 -14.113 1.00 92.88 152 VAL A O 1
ATOM 1206 N N . PRO A 1 153 ? 1.674 -10.774 -15.573 1.00 91.88 153 PRO A N 1
ATOM 1207 C CA . PRO A 1 153 ? 2.130 -12.163 -15.557 1.00 91.88 153 PRO A CA 1
ATOM 1208 C C . PRO A 1 153 ? 3.591 -12.344 -15.986 1.00 91.88 153 PRO A C 1
ATOM 1210 O O . PRO A 1 153 ? 4.246 -13.272 -15.508 1.00 91.88 153 PRO A O 1
ATOM 1213 N N . ARG A 1 154 ? 4.112 -11.462 -16.851 1.00 91.62 154 ARG A N 1
ATOM 1214 C CA . ARG A 1 154 ? 5.488 -11.517 -17.369 1.00 91.62 154 ARG A CA 1
ATOM 1215 C C . ARG A 1 154 ? 6.498 -10.678 -16.588 1.00 91.62 154 ARG A C 1
ATOM 1217 O O . ARG A 1 154 ? 7.686 -10.744 -16.896 1.00 91.62 154 ARG A O 1
ATOM 1224 N N . LEU A 1 155 ? 6.063 -9.897 -15.598 1.00 93.62 155 LEU A N 1
ATOM 1225 C CA . LEU A 1 155 ? 6.986 -9.151 -14.740 1.00 93.62 155 LEU A CA 1
ATOM 1226 C C . LEU A 1 155 ? 7.845 -10.118 -13.912 1.00 93.62 155 LEU A C 1
ATOM 1228 O O . LEU A 1 155 ? 7.346 -11.126 -13.415 1.00 93.62 155 LEU A O 1
ATOM 1232 N N . LEU A 1 156 ? 9.135 -9.803 -13.780 1.00 92.62 156 LEU A N 1
ATOM 1233 C CA . LEU A 1 156 ? 10.111 -10.651 -13.095 1.00 92.62 156 LEU A CA 1
ATOM 1234 C C . LEU A 1 156 ? 9.857 -10.715 -11.582 1.00 92.62 156 LEU A C 1
ATOM 1236 O O . LEU A 1 156 ? 9.413 -9.740 -10.973 1.00 92.62 156 LEU A O 1
ATOM 1240 N N . GLU A 1 157 ? 10.194 -11.859 -10.991 1.00 91.06 157 GLU A N 1
ATOM 1241 C CA . GLU A 1 157 ? 10.253 -12.054 -9.542 1.00 91.06 157 GLU A CA 1
ATOM 1242 C C . GLU A 1 157 ? 11.520 -11.423 -8.945 1.00 91.06 157 GLU A C 1
ATOM 1244 O O . GLU A 1 157 ? 12.561 -11.323 -9.600 1.00 91.06 157 GLU A O 1
ATOM 1249 N N . VAL A 1 158 ? 11.437 -11.029 -7.673 1.00 94.44 158 VAL A N 1
ATOM 1250 C CA . VAL A 1 158 ? 12.592 -10.612 -6.869 1.00 94.44 158 VAL A CA 1
ATOM 1251 C C . VAL A 1 158 ? 12.732 -11.568 -5.688 1.00 94.44 158 VAL A C 1
ATOM 1253 O O . VAL A 1 158 ? 11.844 -11.672 -4.835 1.00 94.44 158 VAL A O 1
ATOM 1256 N N . GLU A 1 159 ? 13.862 -12.274 -5.644 1.00 93.31 159 GLU A N 1
ATOM 1257 C CA . GLU A 1 159 ? 14.109 -13.370 -4.696 1.00 93.31 159 GLU A CA 1
ATOM 1258 C C . GLU A 1 159 ? 14.609 -12.913 -3.314 1.00 93.31 159 GLU A C 1
ATOM 1260 O O . GLU A 1 159 ? 14.848 -13.751 -2.452 1.00 93.31 159 GLU A O 1
ATOM 1265 N N . TYR A 1 160 ? 14.732 -11.608 -3.073 1.00 96.00 160 TYR A N 1
ATOM 1266 C CA . TYR A 1 160 ? 15.126 -11.012 -1.792 1.00 96.00 160 TYR A CA 1
ATOM 1267 C C . TYR A 1 160 ? 14.054 -10.032 -1.286 1.00 96.00 160 TYR A C 1
ATOM 1269 O O . TYR A 1 160 ? 13.147 -9.646 -2.027 1.00 96.00 160 TYR A O 1
ATOM 1277 N N . LEU A 1 161 ? 14.121 -9.661 -0.008 1.00 97.00 161 LEU A N 1
ATOM 1278 C CA . LEU A 1 161 ? 13.233 -8.660 0.591 1.00 97.00 161 LEU A CA 1
ATOM 1279 C C . LEU A 1 161 ? 13.518 -7.285 -0.009 1.00 97.00 161 LEU A C 1
ATOM 1281 O O . LEU A 1 161 ? 14.672 -6.886 -0.042 1.00 97.00 161 LEU A O 1
ATOM 1285 N N . LEU A 1 162 ? 12.507 -6.545 -0.465 1.00 96.81 162 LEU A N 1
ATOM 1286 C CA . LEU A 1 162 ? 12.714 -5.143 -0.830 1.00 96.81 162 LEU A CA 1
ATOM 1287 C C . LEU A 1 162 ? 12.893 -4.276 0.425 1.00 96.81 162 LEU A C 1
ATOM 1289 O O . LEU A 1 162 ? 12.574 -4.701 1.533 1.00 96.81 162 LEU A O 1
ATOM 1293 N N . GLU A 1 163 ? 13.355 -3.037 0.245 1.00 95.31 163 GLU A N 1
ATOM 1294 C CA . GLU A 1 163 ? 13.615 -2.087 1.339 1.00 95.31 163 GLU A CA 1
ATOM 1295 C C . GLU A 1 163 ? 12.419 -1.976 2.309 1.00 95.31 163 GLU A C 1
ATOM 1297 O O . GLU A 1 163 ? 12.583 -2.125 3.518 1.00 95.31 163 GLU A O 1
ATOM 1302 N N . GLU A 1 164 ? 11.196 -1.823 1.791 1.00 95.69 164 GLU A N 1
ATOM 1303 C CA . GLU A 1 164 ? 9.980 -1.752 2.613 1.00 95.69 164 GLU A CA 1
ATOM 1304 C C . GLU A 1 164 ? 9.589 -3.086 3.280 1.00 95.69 1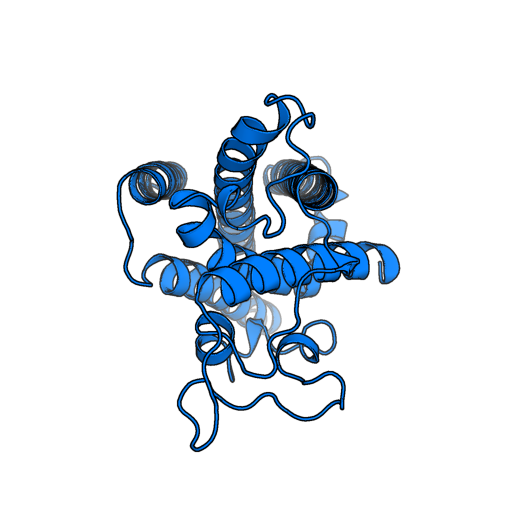64 GLU A C 1
ATOM 1306 O O . GLU A 1 164 ? 8.906 -3.092 4.308 1.00 95.69 164 GLU A O 1
ATOM 1311 N N . ASP A 1 165 ? 10.016 -4.218 2.713 1.00 96.31 165 ASP A N 1
ATOM 1312 C CA . ASP A 1 165 ? 9.789 -5.542 3.294 1.00 96.31 165 ASP A CA 1
ATOM 1313 C C . ASP A 1 165 ? 10.759 -5.760 4.470 1.00 96.31 165 ASP A C 1
ATOM 1315 O O . ASP A 1 165 ? 10.373 -6.278 5.516 1.00 96.31 165 ASP A O 1
ATOM 1319 N N . GLU A 1 166 ? 12.012 -5.306 4.350 1.00 95.06 166 GLU A N 1
ATOM 1320 C CA . GLU A 1 166 ? 12.969 -5.319 5.461 1.00 95.06 166 GLU A CA 1
ATOM 1321 C C . GLU A 1 166 ? 12.537 -4.412 6.617 1.00 95.06 166 GLU A C 1
ATOM 1323 O O . GLU A 1 166 ? 12.626 -4.815 7.778 1.00 95.06 166 GLU A O 1
ATOM 1328 N N . GLU A 1 167 ? 12.025 -3.214 6.313 1.00 93.62 167 GLU A N 1
ATOM 1329 C CA . GLU A 1 167 ? 11.506 -2.267 7.312 1.00 93.62 167 GLU A CA 1
ATOM 1330 C C . GLU A 1 167 ? 10.320 -2.825 8.114 1.00 93.62 167 GLU A C 1
ATOM 1332 O O . GLU A 1 167 ? 10.058 -2.380 9.234 1.00 93.62 167 GLU A O 1
ATOM 1337 N N . THR A 1 168 ? 9.606 -3.804 7.556 1.00 95.94 168 THR A N 1
ATOM 1338 C CA . THR A 1 168 ? 8.422 -4.419 8.167 1.00 95.94 168 THR A CA 1
ATOM 1339 C C . THR A 1 168 ? 8.689 -5.798 8.773 1.00 95.94 168 THR A C 1
ATOM 1341 O O . THR A 1 168 ? 7.795 -6.385 9.393 1.00 95.94 168 THR A O 1
ATOM 1344 N N . LEU A 1 169 ? 9.931 -6.298 8.721 1.00 93.56 169 LEU A N 1
ATOM 1345 C CA . LEU A 1 169 ? 10.322 -7.507 9.447 1.00 93.56 169 LEU A CA 1
ATOM 1346 C C . LEU A 1 169 ? 10.087 -7.342 10.953 1.00 93.56 169 LEU A C 1
ATOM 1348 O O . LEU A 1 169 ? 10.617 -6.442 11.601 1.00 93.56 169 LEU A O 1
ATOM 1352 N N . GLY A 1 170 ? 9.309 -8.253 11.539 1.00 92.19 170 GLY A N 1
ATOM 1353 C CA . GLY A 1 170 ? 8.973 -8.195 12.966 1.00 92.19 170 GLY A CA 1
ATOM 1354 C C . GLY A 1 170 ? 7.906 -7.148 13.316 1.00 92.19 170 GLY A C 1
ATOM 1355 O O . GLY A 1 170 ? 7.529 -7.033 14.483 1.00 92.19 170 GLY A O 1
ATOM 1356 N N . PHE A 1 171 ? 7.377 -6.409 12.337 1.00 96.31 171 PHE A N 1
ATOM 1357 C CA . PHE A 1 171 ? 6.330 -5.423 12.565 1.00 96.31 171 PHE A CA 1
ATOM 1358 C C . PHE A 1 171 ? 4.971 -6.112 12.734 1.00 96.31 171 PHE A C 1
ATOM 1360 O O . PHE A 1 171 ? 4.225 -6.315 11.778 1.00 96.31 171 PHE A O 1
ATOM 1367 N N . SER A 1 172 ? 4.654 -6.468 13.984 1.00 94.06 172 SER A N 1
ATOM 1368 C CA . SER A 1 172 ? 3.463 -7.245 14.363 1.00 94.06 172 SER A CA 1
ATOM 1369 C C . SER A 1 172 ? 2.150 -6.833 13.680 1.00 94.06 172 SER A C 1
ATOM 1371 O O . SER A 1 172 ? 1.417 -7.748 13.313 1.00 94.06 172 SER A O 1
ATOM 1373 N N . PRO A 1 173 ? 1.828 -5.536 13.466 1.00 95.62 173 PRO A N 1
ATOM 1374 C CA . PRO A 1 173 ? 0.583 -5.155 12.793 1.00 95.62 173 PRO A CA 1
ATOM 1375 C C . PRO A 1 173 ? 0.438 -5.680 11.356 1.00 95.62 173 PRO A C 1
ATOM 1377 O O . PRO A 1 173 ? -0.676 -5.723 10.842 1.00 95.62 173 PRO A O 1
ATOM 1380 N N . LEU A 1 174 ? 1.542 -6.053 10.697 1.00 95.38 174 LEU A N 1
ATOM 1381 C CA . LEU A 1 174 ? 1.558 -6.594 9.334 1.00 95.38 174 LEU A CA 1
ATOM 1382 C C . LEU A 1 174 ? 1.936 -8.082 9.270 1.00 95.38 174 LEU A C 1
ATOM 1384 O O . LEU A 1 174 ? 1.994 -8.647 8.177 1.00 95.38 174 LEU A O 1
ATOM 1388 N N . ILE A 1 175 ? 2.171 -8.731 10.415 1.00 91.06 175 ILE A N 1
ATOM 1389 C CA . ILE A 1 175 ? 2.453 -10.169 10.488 1.00 91.06 175 ILE A CA 1
ATOM 1390 C C . ILE A 1 175 ? 1.123 -10.917 10.572 1.00 91.06 175 ILE A C 1
ATOM 1392 O O . ILE A 1 175 ? 0.488 -10.977 11.624 1.00 91.06 175 ILE A O 1
ATOM 1396 N N . ASN A 1 176 ? 0.696 -11.494 9.452 1.00 91.38 176 ASN A N 1
ATOM 1397 C CA . ASN A 1 176 ? -0.534 -12.267 9.349 1.00 91.38 176 ASN A CA 1
ATOM 1398 C C . ASN A 1 176 ? -0.362 -13.416 8.347 1.00 91.38 176 ASN A C 1
ATOM 1400 O O . ASN A 1 176 ? 0.442 -13.331 7.420 1.00 91.38 176 ASN A O 1
ATOM 1404 N N . GLU A 1 177 ? -1.149 -14.481 8.497 1.00 89.44 177 GLU A N 1
ATOM 1405 C CA . GLU A 1 177 ? -1.145 -15.607 7.559 1.00 89.44 177 GLU A CA 1
ATOM 1406 C C . GLU A 1 177 ? -1.460 -15.188 6.116 1.00 89.44 177 GLU A C 1
ATOM 1408 O O . GLU A 1 177 ? -0.907 -15.772 5.189 1.00 89.44 177 GLU A O 1
ATOM 1413 N N . ALA A 1 178 ? -2.278 -14.149 5.931 1.00 87.31 178 ALA A N 1
ATOM 1414 C CA . ALA A 1 178 ? -2.632 -13.598 4.626 1.00 87.31 178 ALA A CA 1
ATOM 1415 C C . ALA A 1 178 ? -1.534 -12.715 4.000 1.00 87.31 178 ALA A C 1
ATOM 1417 O O . ALA A 1 178 ? -1.592 -12.430 2.810 1.00 87.31 178 ALA A O 1
ATOM 1418 N N . THR A 1 179 ? -0.539 -12.267 4.773 1.00 90.94 179 THR A N 1
ATOM 1419 C CA . THR A 1 179 ? 0.535 -11.369 4.299 1.00 90.94 179 THR A CA 1
ATOM 1420 C C . THR A 1 179 ? 1.924 -12.003 4.367 1.00 90.94 179 THR A C 1
ATOM 1422 O O . THR A 1 179 ? 2.879 -11.457 3.818 1.00 90.94 179 THR A O 1
ATOM 1425 N N . LYS A 1 180 ? 2.065 -13.176 5.002 1.00 89.56 180 LYS A N 1
ATOM 1426 C CA . LYS A 1 180 ? 3.359 -13.847 5.215 1.00 89.56 180 LYS A CA 1
ATOM 1427 C C . LYS A 1 180 ? 4.093 -14.208 3.920 1.00 89.56 180 LYS A C 1
ATOM 1429 O O . LYS A 1 180 ? 5.319 -14.285 3.933 1.00 89.56 180 LYS A O 1
ATOM 1434 N N . GLU A 1 181 ? 3.366 -14.435 2.824 1.00 88.94 181 GLU A N 1
ATOM 1435 C CA . GLU A 1 181 ? 3.948 -14.832 1.534 1.00 88.94 181 GLU A CA 1
ATOM 1436 C C . GLU A 1 181 ? 4.822 -13.724 0.932 1.00 88.94 181 GLU A C 1
ATOM 1438 O O . GLU A 1 181 ? 5.803 -14.015 0.255 1.00 88.94 181 GLU A O 1
ATOM 1443 N N . ARG A 1 182 ? 4.587 -12.457 1.301 1.00 91.19 182 ARG A N 1
ATOM 1444 C CA . ARG A 1 182 ? 5.475 -11.334 0.961 1.00 91.19 182 ARG A CA 1
ATOM 1445 C C . ARG A 1 182 ? 6.932 -11.577 1.371 1.00 91.19 182 ARG A C 1
ATOM 1447 O O . ARG A 1 182 ? 7.846 -11.178 0.651 1.00 91.19 182 ARG A O 1
ATOM 1454 N N . TYR A 1 183 ? 7.145 -12.241 2.507 1.00 93.88 183 TYR A N 1
ATOM 1455 C CA . TYR A 1 183 ? 8.468 -12.477 3.092 1.00 93.88 183 TYR A CA 1
ATOM 1456 C C . TYR A 1 183 ? 9.078 -13.823 2.686 1.00 93.88 183 TYR A C 1
ATOM 1458 O O . TYR A 1 183 ? 10.127 -14.205 3.212 1.00 93.88 183 TYR A O 1
ATOM 1466 N N . LYS A 1 184 ? 8.433 -14.562 1.777 1.00 91.94 184 LYS A N 1
ATOM 1467 C CA . LYS A 1 184 ? 8.872 -15.888 1.343 1.00 91.94 184 LYS A CA 1
ATOM 1468 C C . LYS A 1 184 ? 9.217 -15.923 -0.136 1.00 91.94 184 LYS A C 1
ATOM 1470 O O . LYS A 1 184 ? 8.678 -15.175 -0.940 1.00 91.94 184 LYS A O 1
ATOM 1475 N N . THR A 1 185 ? 10.149 -16.795 -0.481 1.00 88.56 185 THR A N 1
ATOM 1476 C CA . THR A 1 185 ? 10.427 -17.191 -1.860 1.00 88.56 185 THR A CA 1
ATOM 1477 C C . THR A 1 185 ? 9.325 -18.124 -2.362 1.00 88.56 185 THR A C 1
ATOM 1479 O O . THR A 1 185 ? 8.613 -18.733 -1.561 1.00 88.56 185 THR A O 1
ATOM 1482 N N . ASP A 1 186 ? 9.269 -18.357 -3.672 1.00 83.12 186 ASP A N 1
ATOM 1483 C CA . ASP A 1 186 ? 8.376 -19.355 -4.288 1.00 83.12 186 ASP A CA 1
ATOM 1484 C C . ASP A 1 186 ? 8.601 -20.782 -3.756 1.00 83.12 186 ASP A C 1
ATOM 1486 O O . ASP A 1 186 ? 7.740 -21.653 -3.860 1.00 83.12 186 ASP A O 1
ATOM 1490 N N . LYS A 1 187 ? 9.771 -21.038 -3.156 1.00 84.12 187 LYS A N 1
ATOM 1491 C CA . LYS A 1 187 ? 10.120 -22.312 -2.508 1.00 84.12 187 LYS A CA 1
ATOM 1492 C C . LYS A 1 187 ? 9.636 -22.382 -1.053 1.00 84.12 187 LYS A C 1
ATOM 1494 O O . LYS A 1 187 ? 9.913 -23.361 -0.364 1.00 84.12 187 LYS A O 1
ATOM 1499 N N . GLY A 1 188 ? 8.958 -21.342 -0.564 1.00 85.56 188 GLY A N 1
ATOM 1500 C CA . GLY A 1 188 ? 8.434 -21.227 0.795 1.00 85.56 188 GLY A CA 1
ATOM 1501 C C . GLY A 1 188 ? 9.476 -20.875 1.862 1.00 85.56 188 GLY A C 1
ATOM 1502 O O . GLY A 1 188 ? 9.139 -20.841 3.046 1.00 85.56 188 GLY A O 1
ATOM 1503 N N . THR A 1 189 ? 10.730 -20.614 1.480 1.00 91.44 189 THR A N 1
ATOM 1504 C CA . THR A 1 189 ? 11.790 -20.192 2.412 1.00 91.44 189 THR A CA 1
ATOM 1505 C C . THR A 1 189 ? 11.736 -18.689 2.642 1.00 91.44 189 THR A C 1
ATOM 1507 O O . THR A 1 189 ? 11.332 -17.953 1.750 1.00 91.44 189 THR A O 1
ATOM 1510 N N . THR A 1 190 ? 12.192 -18.204 3.797 1.00 93.25 190 THR A N 1
ATOM 1511 C CA . THR A 1 190 ? 12.318 -16.757 4.035 1.00 93.25 190 THR A CA 1
ATOM 1512 C C . THR A 1 190 ? 13.222 -16.120 2.982 1.00 93.25 190 THR A C 1
ATOM 1514 O O . THR A 1 190 ? 14.298 -16.652 2.695 1.00 93.25 190 THR A O 1
ATOM 1517 N N . LYS A 1 191 ? 12.786 -14.997 2.403 1.00 95.56 191 LYS A N 1
ATOM 1518 C CA . LYS A 1 191 ? 13.619 -14.217 1.487 1.00 95.56 191 LYS A CA 1
ATOM 1519 C C . LYS A 1 191 ? 14.840 -13.658 2.243 1.00 95.56 191 LYS A C 1
ATOM 1521 O O . LYS A 1 191 ? 14.668 -13.154 3.356 1.00 95.56 191 LYS A O 1
ATOM 1526 N N . PRO A 1 192 ? 16.055 -13.737 1.678 1.00 96.31 192 PRO A N 1
ATOM 1527 C CA . PRO A 1 192 ? 17.227 -13.065 2.228 1.00 96.31 192 PRO A CA 1
ATOM 1528 C C . PRO A 1 192 ? 17.061 -11.542 2.190 1.00 96.31 192 PRO A C 1
ATOM 1530 O O . PRO A 1 192 ? 16.233 -11.007 1.444 1.00 96.31 192 PRO A O 1
ATOM 1533 N N . ARG A 1 193 ? 17.865 -10.842 2.989 1.00 95.62 193 ARG A N 1
ATOM 1534 C CA . ARG A 1 193 ? 17.964 -9.379 2.962 1.00 95.62 193 ARG A CA 1
ATOM 1535 C C . ARG A 1 193 ? 18.793 -8.922 1.768 1.00 95.62 193 ARG A C 1
ATOM 1537 O O . ARG A 1 193 ? 19.670 -9.640 1.295 1.00 95.62 193 ARG A O 1
ATOM 1544 N N . MET A 1 194 ? 18.568 -7.696 1.314 1.00 92.12 194 MET A N 1
ATOM 1545 C CA . MET A 1 194 ? 19.255 -7.088 0.170 1.00 92.12 194 MET A CA 1
ATOM 1546 C C . MET A 1 194 ? 20.768 -6.999 0.359 1.00 92.12 194 MET A C 1
ATOM 1548 O O . MET A 1 194 ? 21.512 -6.998 -0.618 1.00 92.12 194 MET A O 1
ATOM 1552 N N . LEU A 1 195 ? 21.214 -6.873 1.611 1.00 92.25 195 LEU A N 1
ATOM 1553 C CA . LEU A 1 195 ? 22.621 -6.709 1.978 1.00 92.25 195 LEU A CA 1
ATOM 1554 C C . LEU A 1 195 ? 23.263 -8.006 2.493 1.00 92.25 195 LEU A C 1
ATOM 1556 O O . LEU A 1 195 ? 24.400 -7.969 2.970 1.00 92.25 195 LEU A O 1
ATOM 1560 N N . ASP A 1 196 ? 22.560 -9.140 2.417 1.00 95.06 196 ASP A N 1
ATOM 1561 C CA . ASP A 1 196 ? 23.132 -10.425 2.811 1.00 95.06 196 ASP A CA 1
ATOM 1562 C C . ASP A 1 196 ? 24.245 -10.853 1.828 1.00 95.06 196 ASP A C 1
ATOM 1564 O O . ASP A 1 196 ? 24.154 -10.609 0.618 1.00 95.06 196 ASP A O 1
ATOM 1568 N N . PRO A 1 197 ? 25.318 -11.514 2.307 1.00 95.25 197 PRO A N 1
ATOM 1569 C CA . PRO A 1 197 ? 26.390 -11.989 1.439 1.00 95.25 197 PRO A CA 1
ATOM 1570 C C . PRO A 1 197 ? 25.883 -12.920 0.330 1.00 95.25 197 PRO A C 1
ATOM 1572 O O . PRO A 1 197 ? 25.208 -13.911 0.598 1.00 95.25 197 PRO A O 1
ATOM 1575 N N . GLY A 1 198 ? 26.274 -12.634 -0.914 1.00 91.88 198 GLY A N 1
ATOM 1576 C CA . GLY A 1 198 ? 25.909 -13.441 -2.084 1.00 91.88 198 GLY A CA 1
ATOM 1577 C C . GLY A 1 198 ? 24.600 -13.032 -2.764 1.00 91.88 198 GLY A C 1
ATOM 1578 O O . GLY A 1 198 ? 24.239 -13.650 -3.762 1.00 91.88 198 GLY A O 1
ATOM 1579 N N . ILE A 1 199 ? 23.917 -11.994 -2.272 1.00 94.94 199 ILE A N 1
ATOM 1580 C CA . ILE A 1 199 ? 22.750 -11.418 -2.942 1.00 94.94 199 ILE A CA 1
ATOM 1581 C C . ILE A 1 199 ? 23.197 -10.386 -3.977 1.00 94.94 199 ILE A C 1
ATOM 1583 O O . ILE A 1 199 ? 23.837 -9.387 -3.650 1.00 94.94 199 ILE A O 1
ATOM 1587 N N . GLU A 1 200 ? 22.851 -10.630 -5.241 1.00 93.81 200 GLU A N 1
ATOM 1588 C CA . GLU A 1 200 ? 23.015 -9.659 -6.320 1.00 93.81 200 GLU A CA 1
ATOM 1589 C C . GLU A 1 200 ? 21.723 -8.853 -6.475 1.00 93.81 200 GLU A C 1
ATOM 1591 O O . GLU A 1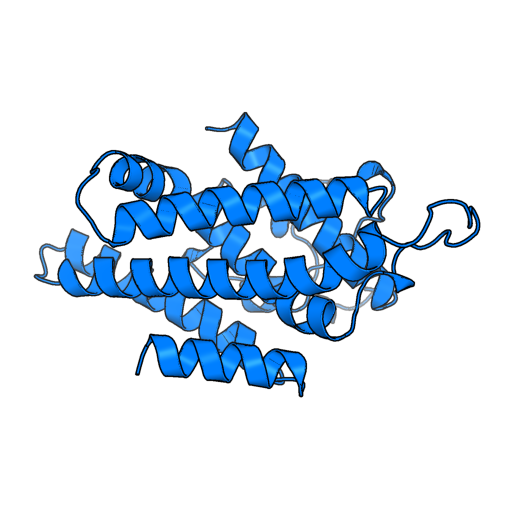 200 ? 20.658 -9.392 -6.787 1.00 93.81 200 GLU A O 1
ATOM 1596 N N . ARG A 1 201 ? 21.807 -7.544 -6.220 1.00 93.88 201 ARG A N 1
ATOM 1597 C CA . ARG A 1 201 ? 20.647 -6.658 -6.298 1.00 93.88 201 ARG A CA 1
ATOM 1598 C C . ARG A 1 201 ? 20.249 -6.448 -7.759 1.00 93.88 201 ARG A C 1
ATOM 1600 O O . ARG A 1 201 ? 21.057 -6.015 -8.580 1.00 93.88 201 ARG A O 1
ATOM 1607 N N . ASN A 1 202 ? 18.976 -6.679 -8.059 1.00 94.94 202 ASN A N 1
ATOM 1608 C CA . ASN A 1 202 ? 18.391 -6.353 -9.349 1.00 94.94 202 ASN A CA 1
ATOM 1609 C C . ASN A 1 202 ? 18.431 -4.843 -9.617 1.00 94.94 202 ASN A C 1
ATOM 1611 O O . ASN A 1 202 ? 18.430 -4.010 -8.709 1.00 94.94 202 ASN A O 1
ATOM 1615 N N . HIS A 1 203 ? 18.393 -4.474 -10.898 1.00 94.81 203 HIS A N 1
ATOM 1616 C CA . HIS A 1 203 ? 18.274 -3.074 -11.290 1.00 94.81 203 HIS A CA 1
ATOM 1617 C C . HIS A 1 203 ? 17.006 -2.442 -10.668 1.00 94.81 203 HIS A C 1
ATOM 1619 O O . HIS A 1 203 ? 15.947 -3.076 -10.707 1.00 94.81 203 HIS A O 1
ATOM 1625 N N . PRO A 1 204 ? 17.032 -1.181 -10.184 1.00 95.00 204 PRO A N 1
ATOM 1626 C CA . PRO A 1 204 ? 15.879 -0.556 -9.521 1.00 95.00 204 PRO A CA 1
ATOM 1627 C C . PRO A 1 204 ? 14.573 -0.591 -10.330 1.00 95.00 204 PRO A C 1
ATOM 1629 O O . PRO A 1 204 ? 13.485 -0.650 -9.767 1.00 95.00 204 PRO A O 1
ATOM 1632 N N . ASN A 1 205 ? 14.652 -0.587 -11.665 1.00 95.56 205 ASN A N 1
ATOM 1633 C CA . ASN A 1 205 ? 13.472 -0.751 -12.525 1.00 95.56 205 ASN A CA 1
ATOM 1634 C C . ASN A 1 205 ? 12.793 -2.117 -12.366 1.00 95.56 205 ASN A C 1
ATOM 1636 O O . ASN A 1 205 ? 11.568 -2.168 -12.357 1.00 95.56 205 ASN A O 1
ATOM 1640 N N . ILE A 1 206 ? 13.566 -3.194 -12.214 1.00 95.88 206 ILE A N 1
ATOM 1641 C CA . ILE A 1 206 ? 13.031 -4.540 -11.981 1.00 95.88 206 ILE A CA 1
ATOM 1642 C C . ILE A 1 206 ? 12.328 -4.571 -10.626 1.00 95.88 206 ILE A C 1
ATOM 1644 O O . ILE A 1 206 ? 11.180 -4.995 -10.548 1.00 95.88 206 ILE A O 1
ATOM 1648 N N . GLU A 1 207 ? 12.959 -4.027 -9.582 1.00 96.94 207 GLU A N 1
ATOM 1649 C CA . GLU A 1 207 ? 12.340 -3.933 -8.255 1.00 96.94 207 GLU A CA 1
ATOM 1650 C C . GLU A 1 207 ? 11.032 -3.125 -8.289 1.00 96.94 207 GLU A C 1
ATOM 1652 O O . GLU A 1 207 ? 10.066 -3.466 -7.614 1.00 96.94 207 GLU A O 1
ATOM 1657 N N . MET A 1 208 ? 10.963 -2.052 -9.083 1.00 97.06 208 MET A N 1
ATOM 1658 C CA . MET A 1 208 ? 9.739 -1.258 -9.223 1.00 97.06 208 MET A CA 1
ATOM 1659 C C . MET A 1 208 ? 8.615 -1.994 -9.951 1.00 97.06 208 MET A C 1
ATOM 1661 O O . MET A 1 208 ? 7.460 -1.905 -9.538 1.00 97.06 208 MET A O 1
ATOM 1665 N N . LEU A 1 209 ? 8.936 -2.729 -11.013 1.00 97.25 209 LEU A N 1
ATOM 1666 C CA . LEU A 1 209 ? 7.959 -3.565 -11.710 1.00 97.25 209 LEU A CA 1
ATOM 1667 C C . LEU A 1 209 ? 7.475 -4.706 -10.815 1.00 97.25 209 LEU A C 1
ATOM 1669 O O . LEU A 1 209 ? 6.284 -5.001 -10.776 1.00 97.25 209 LEU A O 1
ATOM 1673 N N . PHE A 1 210 ? 8.375 -5.293 -10.032 1.00 96.69 210 PHE A N 1
ATOM 1674 C CA . PHE A 1 210 ? 8.023 -6.303 -9.047 1.00 96.69 210 PHE A CA 1
ATOM 1675 C C . PHE A 1 210 ? 7.051 -5.769 -7.983 1.00 96.69 210 PHE A C 1
ATOM 1677 O O . PHE A 1 210 ? 6.072 -6.438 -7.653 1.00 96.69 210 PHE A O 1
ATOM 1684 N N . ARG A 1 211 ? 7.235 -4.525 -7.515 1.00 97.56 211 ARG A N 1
ATOM 1685 C CA . ARG A 1 211 ? 6.268 -3.867 -6.617 1.00 97.56 211 ARG A CA 1
ATOM 1686 C C . ARG A 1 211 ? 4.875 -3.774 -7.235 1.00 97.56 211 ARG A C 1
ATOM 1688 O O . ARG A 1 211 ? 3.897 -4.031 -6.541 1.00 97.56 211 ARG A O 1
ATOM 1695 N N . ILE A 1 212 ? 4.782 -3.434 -8.523 1.00 97.69 212 ILE A N 1
ATOM 1696 C CA . ILE A 1 212 ? 3.508 -3.399 -9.259 1.00 97.69 212 ILE A CA 1
ATOM 1697 C C . ILE A 1 212 ? 2.902 -4.800 -9.344 1.00 97.69 212 ILE A C 1
ATOM 1699 O O . ILE A 1 212 ? 1.728 -4.970 -9.022 1.00 97.69 212 ILE A O 1
ATOM 1703 N N . ARG A 1 213 ? 3.705 -5.800 -9.730 1.00 96.25 213 ARG A N 1
ATOM 1704 C CA . ARG A 1 213 ? 3.281 -7.202 -9.814 1.00 96.25 213 ARG A CA 1
ATOM 1705 C C . ARG A 1 213 ? 2.652 -7.663 -8.503 1.00 96.25 213 ARG A C 1
ATOM 1707 O O . ARG A 1 213 ? 1.509 -8.106 -8.505 1.00 96.25 213 ARG A O 1
ATOM 1714 N N . GLN A 1 214 ? 3.367 -7.513 -7.390 1.00 94.69 214 GLN A N 1
ATOM 1715 C CA . GLN A 1 214 ? 2.869 -7.945 -6.087 1.00 94.69 214 GLN A CA 1
ATOM 1716 C C . GLN A 1 214 ? 1.655 -7.146 -5.624 1.00 94.69 214 GLN A C 1
ATOM 1718 O O . GLN A 1 214 ? 0.722 -7.733 -5.092 1.00 94.69 214 GLN A O 1
ATOM 1723 N N . PHE A 1 215 ? 1.623 -5.834 -5.863 1.00 96.94 215 PHE A N 1
ATOM 1724 C CA . PHE A 1 215 ? 0.465 -5.014 -5.515 1.00 96.94 215 PHE A CA 1
ATOM 1725 C C . PHE A 1 215 ? -0.806 -5.471 -6.252 1.00 96.94 215 PHE A C 1
ATOM 1727 O O . PHE A 1 215 ? -1.877 -5.534 -5.654 1.00 96.94 215 PHE A O 1
ATOM 1734 N N . VAL A 1 216 ? -0.684 -5.857 -7.529 1.00 96.62 216 VAL A N 1
ATOM 1735 C CA . VAL A 1 216 ? -1.796 -6.431 -8.303 1.00 96.62 216 VAL A CA 1
ATOM 1736 C C . VAL A 1 216 ? -2.195 -7.816 -7.786 1.00 96.62 216 VAL A C 1
ATOM 1738 O O . VAL A 1 216 ? -3.385 -8.061 -7.599 1.00 96.62 216 VAL A O 1
ATOM 1741 N N . ILE A 1 217 ? -1.227 -8.701 -7.521 1.00 93.31 217 ILE A N 1
ATOM 1742 C CA . ILE A 1 217 ? -1.486 -10.054 -6.997 1.00 93.31 217 ILE A CA 1
ATOM 1743 C C . ILE A 1 217 ? -2.202 -9.994 -5.642 1.00 93.31 217 ILE A C 1
ATOM 1745 O O . ILE A 1 217 ? -3.246 -10.616 -5.488 1.00 93.31 217 ILE A O 1
ATOM 1749 N N . GLU A 1 218 ? -1.721 -9.179 -4.699 1.00 91.62 218 GLU A N 1
ATOM 1750 C CA . GLU A 1 218 ? -2.359 -9.008 -3.385 1.00 91.62 218 GLU A CA 1
ATOM 1751 C C . GLU A 1 218 ? -3.806 -8.500 -3.510 1.00 91.62 218 GLU A C 1
ATOM 1753 O O . GLU A 1 218 ? -4.696 -8.921 -2.771 1.00 91.62 218 GLU A O 1
ATOM 1758 N N . GLY A 1 219 ? -4.062 -7.611 -4.474 1.00 92.31 219 GLY A N 1
ATOM 1759 C CA . GLY A 1 219 ? -5.408 -7.151 -4.796 1.00 92.31 219 GLY A CA 1
ATOM 1760 C C . GLY A 1 219 ? -6.332 -8.260 -5.310 1.00 92.31 219 GLY A C 1
ATOM 1761 O O . GLY A 1 219 ? -7.506 -8.291 -4.941 1.00 92.31 219 GLY A O 1
ATOM 1762 N N . LEU A 1 220 ? -5.814 -9.178 -6.130 1.00 90.44 220 LEU A N 1
ATOM 1763 C CA . LEU A 1 220 ? -6.558 -10.341 -6.625 1.00 90.44 220 LEU A CA 1
ATOM 1764 C C . LEU A 1 220 ? -6.819 -11.361 -5.513 1.00 90.44 220 LEU A C 1
ATOM 1766 O O . LEU A 1 220 ? -7.945 -11.842 -5.383 1.00 90.44 220 LEU A O 1
ATOM 1770 N N . ASP A 1 221 ? -5.820 -11.640 -4.675 1.00 88.69 221 ASP A N 1
ATOM 1771 C CA . ASP A 1 221 ? -5.951 -12.553 -3.537 1.00 88.69 221 ASP A CA 1
ATOM 1772 C C . ASP A 1 221 ? -7.040 -12.093 -2.566 1.00 88.69 221 ASP A C 1
ATOM 1774 O O . ASP A 1 221 ? -7.763 -12.913 -1.998 1.00 88.69 221 ASP A O 1
ATOM 1778 N N . LEU A 1 222 ? -7.210 -10.779 -2.409 1.00 86.88 222 LEU A N 1
ATOM 1779 C CA . LEU A 1 222 ? -8.266 -10.219 -1.578 1.00 86.88 222 LEU A CA 1
ATOM 1780 C C . LEU A 1 222 ? -9.670 -10.547 -2.115 1.00 86.88 222 LEU A C 1
ATOM 1782 O O . LEU A 1 222 ? -10.569 -10.759 -1.306 1.00 86.88 222 LEU A O 1
ATOM 1786 N N . VAL A 1 223 ? -9.853 -10.628 -3.439 1.00 81.44 223 VAL A N 1
ATOM 1787 C CA . VAL A 1 223 ? -11.130 -11.000 -4.087 1.00 81.44 223 VAL A CA 1
ATOM 1788 C C . VAL A 1 223 ? -11.386 -12.505 -4.024 1.00 81.44 223 VAL A C 1
ATOM 1790 O O . VAL A 1 223 ? -12.531 -12.926 -3.934 1.00 81.44 223 VAL A O 1
ATOM 1793 N N . VAL A 1 224 ? -10.339 -13.327 -4.101 1.00 78.75 224 VAL A N 1
ATOM 1794 C CA . VAL A 1 224 ? -10.485 -14.792 -4.072 1.00 78.75 224 VAL A CA 1
ATOM 1795 C C . VAL A 1 224 ? -10.801 -15.297 -2.662 1.00 78.75 224 VAL A C 1
ATOM 1797 O O . VAL A 1 224 ? -11.533 -16.272 -2.508 1.00 78.75 224 VAL A O 1
ATOM 1800 N N . ASN A 1 225 ? -10.248 -14.644 -1.638 1.00 71.38 225 ASN A N 1
ATOM 1801 C CA . ASN A 1 225 ? -10.317 -15.109 -0.252 1.00 71.38 225 ASN A CA 1
ATOM 1802 C C . ASN A 1 225 ? -11.402 -14.424 0.607 1.00 71.38 225 ASN A C 1
ATOM 1804 O O . ASN A 1 225 ? -11.501 -14.748 1.791 1.00 71.38 225 ASN A O 1
ATOM 1808 N N . ASN A 1 226 ? -12.203 -13.502 0.053 1.00 57.66 226 ASN A N 1
ATOM 1809 C CA . ASN A 1 226 ? -13.310 -12.811 0.744 1.00 57.66 226 ASN A CA 1
ATOM 1810 C C . ASN A 1 226 ? -14.596 -12.819 -0.085 1.00 57.66 226 ASN A C 1
ATOM 1812 O O . ASN A 1 226 ? -15.679 -12.738 0.537 1.00 57.66 226 ASN A O 1
#

pLDDT: mean 89.53, std 10.73, range [44.38, 98.19]

Radius of gyration: 17.9 Å; chains: 1; bounding box: 51×42×59 Å